Protein AF-A0A367J2W9-F1 (afdb_monomer)

Structure (mmCIF, N/CA/C/O backbone):
data_AF-A0A367J2W9-F1
#
_entry.id   AF-A0A367J2W9-F1
#
loop_
_atom_site.group_PDB
_atom_site.id
_atom_site.type_symbol
_atom_site.label_atom_id
_atom_site.label_alt_id
_atom_site.label_comp_id
_atom_site.label_asym_id
_atom_site.label_entity_id
_atom_site.label_seq_id
_atom_site.pdbx_PDB_ins_code
_atom_site.Cartn_x
_atom_site.Cartn_y
_atom_site.Cartn_z
_atom_site.occupancy
_atom_site.B_iso_or_equiv
_atom_site.auth_seq_id
_atom_site.auth_comp_id
_atom_site.auth_asym_id
_atom_site.auth_atom_id
_atom_site.pdbx_PDB_model_num
ATOM 1 N N . MET A 1 1 ? 51.015 64.717 -89.460 1.00 35.62 1 MET A N 1
ATOM 2 C CA . MET A 1 1 ? 51.918 65.326 -90.458 1.00 35.62 1 MET A CA 1
ATOM 3 C C . MET A 1 1 ? 52.719 64.199 -91.104 1.00 35.62 1 MET A C 1
ATOM 5 O O . MET A 1 1 ? 53.439 63.535 -90.383 1.00 35.62 1 MET A O 1
ATOM 9 N N . TRP A 1 2 ? 52.497 63.973 -92.408 1.00 33.44 2 TRP A N 1
ATOM 10 C CA . TRP A 1 2 ? 53.173 63.032 -93.334 1.00 33.44 2 TRP A CA 1
ATOM 11 C C . TRP A 1 2 ? 53.092 61.513 -93.070 1.00 33.44 2 TRP A C 1
ATOM 13 O O . TRP A 1 2 ? 53.392 61.047 -91.986 1.00 33.44 2 TRP A O 1
ATOM 23 N N . LYS A 1 3 ? 52.497 60.717 -93.988 1.00 35.94 3 LYS A N 1
ATOM 24 C CA . LYS A 1 3 ? 53.029 60.229 -95.299 1.00 35.94 3 LYS A CA 1
ATOM 25 C C . LYS A 1 3 ? 54.263 59.337 -95.060 1.00 35.94 3 LYS A C 1
ATOM 27 O O . LYS A 1 3 ? 55.130 59.728 -94.308 1.00 35.94 3 LYS A O 1
ATOM 32 N N . ARG A 1 4 ? 54.491 58.193 -95.696 1.00 38.47 4 ARG A N 1
ATOM 33 C CA . ARG A 1 4 ? 54.031 57.580 -96.950 1.00 38.47 4 ARG A CA 1
ATOM 34 C C . ARG A 1 4 ? 54.764 56.222 -97.023 1.00 38.47 4 ARG A C 1
ATOM 36 O O . ARG A 1 4 ? 55.841 56.119 -96.455 1.00 38.47 4 ARG A O 1
ATOM 43 N N . LEU A 1 5 ? 54.205 55.274 -97.781 1.00 42.97 5 LEU A N 1
ATOM 44 C CA . LEU A 1 5 ? 54.886 54.385 -98.750 1.00 42.97 5 LEU A CA 1
ATOM 45 C C . LEU A 1 5 ? 56.290 53.878 -98.346 1.00 42.97 5 LEU A C 1
ATOM 47 O O . LEU A 1 5 ? 57.248 54.634 -98.318 1.00 42.97 5 LEU A O 1
ATOM 51 N N . GLY A 1 6 ? 56.492 52.586 -98.103 1.00 37.22 6 GLY A N 1
ATOM 52 C CA . GLY A 1 6 ? 56.355 51.580 -99.153 1.00 37.22 6 GLY A CA 1
ATOM 53 C C . GLY A 1 6 ? 57.450 51.768 -100.208 1.00 37.22 6 GLY A C 1
ATOM 54 O O . GLY A 1 6 ? 57.250 52.525 -101.154 1.00 37.22 6 GLY A O 1
ATOM 55 N N . GLN A 1 7 ? 58.577 51.067 -100.064 1.00 47.06 7 GLN A N 1
ATOM 56 C CA . GLN A 1 7 ? 59.496 50.804 -101.169 1.00 47.06 7 GLN A CA 1
ATOM 57 C C . GLN A 1 7 ? 59.987 49.359 -101.129 1.00 47.06 7 GLN A C 1
ATOM 59 O O . GLN A 1 7 ? 60.328 48.802 -100.089 1.00 47.06 7 GLN A O 1
ATOM 64 N N . LEU A 1 8 ? 59.907 48.787 -102.323 1.00 34.31 8 LEU A N 1
ATOM 65 C CA . LEU A 1 8 ? 60.181 47.428 -102.747 1.00 34.31 8 LEU A CA 1
ATOM 66 C C . LEU A 1 8 ? 61.661 47.230 -103.079 1.00 34.31 8 LEU A C 1
ATOM 68 O O . LEU A 1 8 ? 62.311 48.149 -103.570 1.00 34.31 8 LEU A O 1
ATOM 72 N N . GLY A 1 9 ? 62.081 45.965 -103.005 1.00 33.16 9 GLY A N 1
ATOM 73 C CA . GLY A 1 9 ? 63.154 45.412 -103.834 1.00 33.16 9 GLY A CA 1
ATOM 74 C C . GLY A 1 9 ? 64.551 45.507 -103.209 1.00 33.16 9 GLY A C 1
ATOM 75 O O . GLY A 1 9 ? 64.827 46.406 -102.435 1.00 33.16 9 GLY A O 1
ATOM 76 N N . VAL A 1 10 ? 65.505 44.618 -103.473 1.00 36.00 10 VAL A N 1
ATOM 77 C CA . VAL A 1 10 ? 65.707 43.666 -104.576 1.00 36.00 10 VAL A CA 1
ATOM 78 C C . VAL A 1 10 ? 66.798 42.660 -104.134 1.00 36.00 10 VAL A C 1
ATOM 80 O O . VAL A 1 10 ? 67.559 42.945 -103.216 1.00 36.00 10 VAL A O 1
ATOM 83 N N . SER A 1 11 ? 66.916 41.548 -104.873 1.00 37.09 11 SER A N 1
ATOM 84 C CA . SER A 1 11 ? 68.094 40.664 -105.020 1.00 37.09 11 SER A CA 1
ATOM 85 C C . SER A 1 11 ? 68.367 39.666 -103.895 1.00 37.09 11 SER A C 1
ATOM 87 O O . SER A 1 11 ? 68.807 40.025 -102.814 1.00 37.09 11 SER A O 1
ATOM 89 N N . VAL A 1 12 ? 68.035 38.378 -104.044 1.00 40.66 12 VAL A N 1
ATOM 90 C CA . VAL A 1 12 ? 68.621 37.363 -104.960 1.00 40.66 12 VAL A CA 1
ATOM 91 C C . VAL A 1 12 ? 70.117 37.150 -104.714 1.00 40.66 12 VAL A C 1
ATOM 93 O O . VAL A 1 12 ? 70.937 37.904 -105.216 1.00 40.66 12 VAL A O 1
ATOM 96 N N . ALA A 1 13 ? 70.455 36.069 -104.003 1.00 41.31 13 ALA A N 1
ATOM 97 C CA . ALA A 1 13 ? 71.309 34.983 -104.506 1.00 41.31 13 ALA A CA 1
ATOM 98 C C . ALA A 1 13 ? 71.480 33.893 -103.428 1.00 41.31 13 ALA A C 1
ATOM 100 O O . ALA A 1 13 ? 71.957 34.149 -102.326 1.00 41.31 13 ALA A O 1
ATOM 101 N N . ARG A 1 14 ? 71.089 32.657 -103.766 1.00 42.31 14 ARG A N 1
ATOM 102 C CA . ARG A 1 14 ? 71.550 31.419 -103.108 1.00 42.31 14 ARG A CA 1
ATOM 103 C C . ARG A 1 14 ? 72.878 31.000 -103.759 1.00 42.31 14 ARG A C 1
ATOM 105 O O . ARG A 1 14 ? 73.047 31.252 -104.951 1.00 42.31 14 ARG A O 1
ATOM 112 N N . PRO A 1 15 ? 73.770 30.311 -103.034 1.00 47.97 15 PRO A N 1
ATOM 113 C CA . PRO A 1 15 ? 73.917 28.861 -103.251 1.00 47.97 15 PRO A CA 1
ATOM 114 C C . PRO A 1 15 ? 74.070 28.110 -101.910 1.00 47.97 15 PRO A C 1
ATOM 116 O O . PRO A 1 15 ? 74.710 28.580 -100.982 1.00 47.97 15 PRO A O 1
ATOM 119 N N . ALA A 1 16 ? 73.277 27.075 -101.640 1.00 39.28 16 ALA A N 1
ATOM 120 C CA . ALA A 1 16 ? 73.449 25.672 -102.035 1.00 39.28 16 ALA A CA 1
ATOM 121 C C . ALA A 1 16 ? 74.515 24.891 -101.229 1.00 39.28 16 ALA A C 1
ATOM 123 O O . ALA A 1 16 ? 75.712 25.078 -101.396 1.00 39.28 16 ALA A O 1
ATOM 124 N N . CYS A 1 17 ? 73.989 23.903 -100.487 1.00 33.31 17 CYS A N 1
ATOM 125 C CA . CYS A 1 17 ? 74.541 22.571 -100.203 1.00 33.31 17 CYS A CA 1
ATOM 126 C C . CYS A 1 17 ? 75.088 22.304 -98.786 1.00 33.31 17 CYS A C 1
ATOM 128 O O . CYS A 1 17 ? 76.262 22.521 -98.514 1.00 33.31 17 CYS A O 1
ATOM 130 N N . ARG A 1 18 ? 74.267 21.659 -97.936 1.00 40.38 18 ARG A N 1
ATOM 131 C CA . ARG A 1 18 ? 74.666 20.400 -97.274 1.00 40.38 18 ARG A CA 1
ATOM 132 C C . ARG A 1 18 ? 73.463 19.603 -96.745 1.00 40.38 18 ARG A C 1
ATOM 134 O O . ARG A 1 18 ? 72.782 20.021 -95.822 1.00 40.38 18 ARG A O 1
ATOM 141 N N . GLN A 1 19 ? 73.241 18.452 -97.376 1.00 43.91 19 GLN A N 1
ATOM 142 C CA . GLN A 1 19 ? 72.739 17.186 -96.819 1.00 43.91 19 GLN A CA 1
ATOM 143 C C . GLN A 1 19 ? 71.579 17.195 -95.800 1.00 43.91 19 GLN A C 1
ATOM 145 O O . GLN A 1 19 ? 71.758 17.273 -94.592 1.00 43.91 19 GLN A O 1
ATOM 150 N N . GLN A 1 20 ? 70.382 16.944 -96.328 1.00 45.75 20 GLN A N 1
ATOM 151 C CA . GLN A 1 20 ? 69.555 15.759 -96.049 1.00 45.75 20 GLN A CA 1
ATOM 152 C C . GLN A 1 20 ? 69.807 14.975 -94.739 1.00 45.75 20 GLN A C 1
ATOM 154 O O . GLN A 1 20 ? 70.696 14.132 -94.660 1.00 45.75 20 GLN A O 1
ATOM 159 N N . LYS A 1 21 ? 68.911 15.191 -93.769 1.00 43.47 21 LYS A N 1
ATOM 160 C CA . LYS A 1 21 ? 68.309 14.234 -92.809 1.00 43.47 21 LYS A CA 1
ATOM 161 C C . LYS A 1 21 ? 67.260 15.066 -92.058 1.00 43.47 21 LYS A C 1
ATOM 163 O O . LYS A 1 21 ? 67.609 15.969 -91.316 1.00 43.47 21 LYS A O 1
ATOM 168 N N . THR A 1 22 ? 65.956 14.925 -92.256 1.00 42.25 22 THR A N 1
ATOM 169 C CA . THR A 1 22 ? 65.165 13.815 -91.719 1.00 42.25 22 THR A CA 1
ATOM 170 C C . THR A 1 22 ? 63.726 14.017 -92.212 1.00 42.25 22 THR A C 1
ATOM 172 O O . THR A 1 22 ? 63.068 14.979 -91.821 1.00 42.25 22 THR A O 1
ATOM 175 N N . MET A 1 23 ? 63.228 13.126 -93.071 1.00 46.47 23 MET A N 1
ATOM 176 C CA . MET A 1 23 ? 61.788 12.920 -93.240 1.00 46.47 23 MET A CA 1
ATOM 177 C C . MET A 1 23 ? 61.276 12.231 -91.973 1.00 46.47 23 MET A C 1
ATOM 179 O O . MET A 1 23 ? 61.504 11.039 -91.822 1.00 46.47 23 MET A O 1
ATOM 183 N N . ALA A 1 24 ? 60.664 12.982 -91.055 1.00 47.12 24 ALA A N 1
ATOM 184 C CA . ALA A 1 24 ? 59.735 12.484 -90.028 1.00 47.12 24 ALA A CA 1
ATOM 185 C C . ALA A 1 24 ? 59.293 13.645 -89.119 1.00 47.12 24 ALA A C 1
ATOM 187 O O . ALA A 1 24 ? 59.683 13.737 -87.958 1.00 47.12 24 ALA A O 1
ATOM 188 N N . ARG A 1 25 ? 58.496 14.578 -89.643 1.00 45.81 25 ARG A N 1
ATOM 189 C CA . ARG A 1 25 ? 57.732 15.507 -88.791 1.00 45.81 25 ARG A CA 1
ATOM 190 C C . ARG A 1 25 ? 56.436 15.911 -89.476 1.00 45.81 25 ARG A C 1
ATOM 192 O O . ARG A 1 25 ? 56.142 17.081 -89.664 1.00 45.81 25 ARG A O 1
ATOM 199 N N . PHE A 1 26 ? 55.683 14.908 -89.900 1.00 46.72 26 PHE A N 1
ATOM 200 C CA . PHE A 1 26 ? 54.295 15.085 -90.289 1.00 46.72 26 PHE A CA 1
ATOM 201 C C . PHE A 1 26 ? 53.576 13.788 -89.965 1.00 46.72 26 PHE A C 1
ATOM 203 O O . PHE A 1 26 ? 53.586 12.864 -90.764 1.00 46.72 26 PHE A O 1
ATOM 210 N N . MET A 1 27 ? 53.127 13.692 -88.717 1.00 49.44 27 MET A N 1
ATOM 211 C CA . MET A 1 27 ? 52.092 12.808 -88.175 1.00 49.44 27 MET A CA 1
ATOM 212 C C . MET A 1 27 ? 52.319 12.716 -86.668 1.00 49.44 27 MET A C 1
ATOM 214 O O . MET A 1 27 ? 53.450 12.540 -86.215 1.00 49.44 27 MET A O 1
ATOM 218 N N . SER A 1 28 ? 51.220 12.762 -85.920 1.00 44.75 28 SER A N 1
ATOM 219 C CA . SER A 1 28 ? 51.124 12.572 -84.465 1.00 44.75 28 SER A CA 1
ATOM 220 C C . SER A 1 28 ? 51.183 13.847 -83.620 1.00 44.75 28 SER A C 1
ATOM 222 O O . SER A 1 28 ? 52.107 14.044 -82.841 1.00 44.75 28 SER A O 1
ATOM 224 N N . THR A 1 29 ? 50.124 14.653 -83.693 1.00 46.22 29 THR A N 1
ATOM 225 C CA . THR A 1 29 ? 49.524 15.236 -82.477 1.00 46.22 29 THR A CA 1
ATOM 226 C C . THR A 1 29 ? 47.995 15.174 -82.561 1.00 46.22 29 THR A C 1
ATOM 228 O O . THR A 1 29 ? 47.306 16.150 -82.298 1.00 46.22 29 THR A O 1
ATOM 231 N N . GLU A 1 30 ? 47.445 14.014 -82.933 1.00 50.56 30 GLU A N 1
ATOM 232 C CA . GLU A 1 30 ? 46.145 13.587 -82.405 1.00 50.56 30 GLU A CA 1
ATOM 233 C C . GLU A 1 30 ? 46.431 12.802 -81.125 1.00 50.56 30 GLU A C 1
ATOM 235 O O . GLU A 1 30 ? 46.525 11.578 -81.112 1.00 50.56 30 GLU A O 1
ATOM 240 N N . SER A 1 31 ? 46.668 13.527 -80.036 1.00 44.47 31 SER A N 1
ATOM 241 C CA . SER A 1 31 ? 46.733 12.955 -78.695 1.00 44.47 31 SER A CA 1
ATOM 242 C C . SER A 1 31 ? 45.592 13.540 -77.875 1.00 44.47 31 SER A C 1
ATOM 244 O O . SER A 1 31 ? 45.760 14.487 -77.115 1.00 44.47 31 SER A O 1
ATOM 246 N N . THR A 1 32 ? 44.410 12.980 -78.115 1.00 48.66 32 THR A N 1
ATOM 247 C CA . THR A 1 32 ? 43.532 12.446 -77.072 1.00 48.66 32 THR A CA 1
ATOM 248 C C . THR A 1 32 ? 43.489 13.261 -75.775 1.00 48.66 32 THR A C 1
ATOM 250 O O . THR A 1 32 ? 44.130 12.903 -74.787 1.00 48.66 32 THR A O 1
ATOM 253 N N . VAL A 1 33 ? 42.640 14.291 -75.721 1.00 53.56 33 VAL A N 1
ATOM 254 C CA . VAL A 1 33 ? 42.123 14.796 -74.439 1.00 53.56 33 VAL A CA 1
ATOM 255 C C . VAL A 1 33 ? 41.126 13.761 -73.908 1.00 53.56 33 VAL A C 1
ATOM 257 O O . VAL A 1 33 ? 39.914 13.901 -74.017 1.00 53.56 33 VAL A O 1
ATOM 260 N N . LYS A 1 34 ? 41.647 12.655 -73.369 1.00 49.72 34 LYS A N 1
ATOM 261 C CA . LYS A 1 34 ? 40.935 11.881 -72.352 1.00 49.72 34 LYS A CA 1
ATOM 262 C C . LYS A 1 34 ? 41.334 12.503 -71.030 1.00 49.72 34 LYS A C 1
ATOM 264 O O . LYS A 1 34 ? 42.322 12.106 -70.417 1.00 49.72 34 LYS A O 1
ATOM 269 N N . GLU A 1 35 ? 40.583 13.516 -70.625 1.00 56.66 35 GLU A N 1
ATOM 270 C CA . GLU A 1 35 ? 40.626 14.026 -69.264 1.00 56.66 35 GLU A CA 1
ATOM 271 C C . GLU A 1 35 ? 40.063 12.922 -68.356 1.00 56.66 35 GLU A C 1
ATOM 273 O O . GLU A 1 35 ? 38.866 12.811 -68.102 1.00 56.66 35 GLU A O 1
ATOM 278 N N . ILE A 1 36 ? 40.935 11.990 -67.967 1.00 58.66 36 ILE A N 1
ATOM 279 C CA . ILE A 1 36 ? 40.610 10.941 -67.009 1.00 58.66 36 ILE A CA 1
ATOM 280 C C . ILE A 1 36 ? 40.434 11.656 -65.670 1.00 58.66 36 ILE A C 1
ATOM 282 O O . ILE A 1 36 ? 41.418 11.978 -65.001 1.00 58.66 36 ILE A O 1
ATOM 286 N N . TYR A 1 37 ? 39.181 11.921 -65.287 1.00 60.94 37 TYR A N 1
ATOM 287 C CA . TYR A 1 37 ? 38.831 12.318 -63.927 1.00 60.94 37 TYR A CA 1
ATOM 288 C C . TYR A 1 37 ? 39.330 11.226 -62.982 1.00 60.94 37 TYR A C 1
ATOM 290 O O . TYR A 1 37 ? 38.719 10.168 -62.827 1.00 60.94 37 TYR A O 1
ATOM 298 N N . THR A 1 38 ? 40.496 11.455 -62.388 1.00 55.53 38 THR A N 1
ATOM 299 C CA . THR A 1 38 ? 41.031 10.594 -61.344 1.00 55.53 38 THR A CA 1
ATOM 300 C C . THR A 1 38 ? 40.388 11.047 -60.036 1.00 55.53 38 THR A C 1
ATOM 302 O O . THR A 1 38 ? 40.658 12.158 -59.569 1.00 55.53 38 THR A O 1
ATOM 305 N N . PRO A 1 39 ? 39.495 10.248 -59.423 1.00 58.88 39 PRO A N 1
ATOM 306 C CA . PRO A 1 39 ? 38.891 10.644 -58.165 1.00 58.88 39 PRO A CA 1
ATOM 307 C C . PRO A 1 39 ? 39.998 10.737 -57.113 1.00 58.88 39 PRO A C 1
ATOM 309 O O . PRO A 1 39 ? 40.660 9.750 -56.780 1.00 58.88 39 PRO A O 1
ATOM 312 N N . LYS A 1 40 ? 40.214 11.944 -56.586 1.00 55.16 40 LYS A N 1
ATOM 313 C CA . LYS A 1 40 ? 41.148 12.201 -55.489 1.00 55.16 40 LYS A CA 1
ATOM 314 C C . LYS A 1 40 ? 40.720 11.344 -54.297 1.00 55.16 40 LYS A C 1
ATOM 316 O O . LYS A 1 40 ? 39.740 11.667 -53.628 1.00 55.16 40 LYS A O 1
ATOM 321 N N . LYS A 1 41 ? 41.439 10.244 -54.031 1.00 60.66 41 LYS A N 1
ATOM 322 C CA . LYS A 1 41 ? 41.221 9.384 -52.855 1.00 60.66 41 LYS A CA 1
ATOM 323 C C . LYS A 1 41 ? 41.393 10.229 -51.592 1.00 60.66 41 LYS A C 1
ATOM 325 O O . LYS A 1 41 ? 42.510 10.444 -51.119 1.00 60.66 41 LYS A O 1
ATOM 330 N N . ARG A 1 42 ? 40.285 10.739 -51.050 1.00 64.62 42 ARG A N 1
ATOM 331 C CA . ARG A 1 42 ? 40.264 11.390 -49.739 1.00 64.62 42 ARG A CA 1
ATOM 332 C C . ARG A 1 42 ? 40.587 10.308 -48.717 1.00 64.62 42 ARG A C 1
ATOM 334 O O . ARG A 1 42 ? 39.810 9.375 -48.539 1.00 64.62 42 ARG A O 1
ATOM 341 N 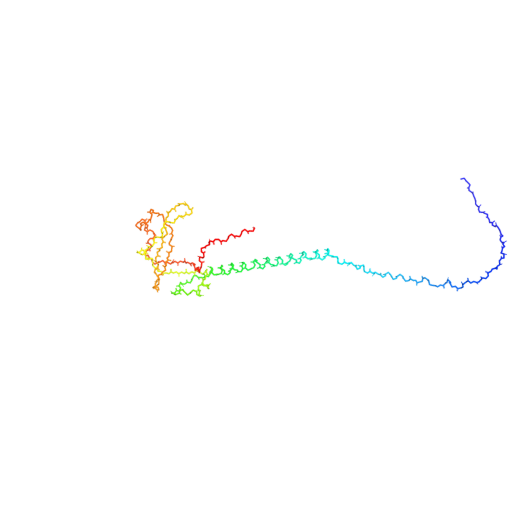N . LYS A 1 43 ? 41.754 10.404 -48.079 1.00 63.81 43 LYS A N 1
ATOM 342 C CA . LYS A 1 43 ? 42.068 9.574 -46.917 1.00 63.81 43 LYS A CA 1
ATOM 343 C C . LYS A 1 43 ? 41.048 9.953 -45.843 1.00 63.81 43 LYS A C 1
ATOM 345 O O . LYS A 1 43 ? 41.063 11.091 -45.380 1.00 63.81 43 LYS A O 1
ATOM 350 N N . PHE A 1 44 ? 40.123 9.047 -45.527 1.00 61.72 44 PHE A N 1
ATOM 351 C CA . PHE A 1 44 ? 39.248 9.181 -44.364 1.00 61.72 44 PHE A CA 1
ATOM 352 C C . PHE A 1 44 ? 40.166 9.301 -43.144 1.00 61.72 44 PHE A C 1
ATOM 354 O O . PHE A 1 44 ? 40.806 8.335 -42.740 1.00 61.72 44 PHE A O 1
ATOM 361 N N . GLY A 1 45 ? 40.345 10.525 -42.652 1.00 71.38 45 GLY A N 1
ATOM 362 C CA . GLY A 1 45 ? 41.204 10.795 -41.508 1.00 71.38 45 GLY A CA 1
ATOM 363 C C . GLY A 1 45 ? 40.501 10.413 -40.211 1.00 71.38 45 GLY A C 1
ATOM 364 O O . GLY A 1 45 ? 39.271 10.361 -40.157 1.00 71.38 45 GLY A O 1
ATOM 365 N N . PHE A 1 46 ? 41.278 10.233 -39.142 1.00 75.88 46 PHE A N 1
ATOM 366 C CA . PHE A 1 46 ? 40.761 10.026 -37.784 1.00 75.88 46 PHE A CA 1
ATOM 367 C C . PHE A 1 46 ? 39.695 11.066 -37.385 1.00 75.88 46 PHE A C 1
ATOM 369 O O . PHE A 1 46 ? 38.740 10.728 -36.695 1.00 75.88 46 PHE A O 1
ATOM 376 N N . GLY A 1 47 ? 39.792 12.305 -37.888 1.00 81.31 47 GLY A N 1
ATOM 377 C CA . GLY A 1 47 ? 38.789 13.350 -37.655 1.00 81.31 47 GLY A CA 1
ATOM 378 C C . GLY A 1 47 ? 37.410 13.051 -38.254 1.00 81.31 47 GLY A C 1
ATOM 379 O O . GLY A 1 47 ? 36.400 13.348 -37.624 1.00 81.31 47 GLY A O 1
ATOM 380 N N . THR A 1 48 ? 37.334 12.417 -39.429 1.00 83.31 48 THR A N 1
ATOM 381 C CA . THR A 1 48 ? 36.046 12.009 -40.017 1.00 83.31 48 THR A CA 1
ATOM 382 C C . THR A 1 48 ? 35.450 10.829 -39.254 1.00 83.31 48 THR A C 1
ATOM 384 O O . THR A 1 48 ? 34.246 10.804 -39.026 1.00 83.31 48 THR A O 1
ATOM 387 N N . ALA A 1 49 ? 36.287 9.893 -38.791 1.00 83.06 49 ALA A N 1
ATOM 388 C CA . ALA A 1 49 ? 35.839 8.806 -37.925 1.00 83.06 49 ALA A CA 1
ATOM 389 C C . ALA A 1 49 ? 35.272 9.342 -36.597 1.00 83.06 49 ALA A C 1
ATOM 391 O O . ALA A 1 49 ? 34.169 8.961 -36.219 1.00 83.06 49 ALA A O 1
ATOM 392 N N . LEU A 1 50 ? 35.954 10.291 -35.944 1.00 86.12 50 LEU A N 1
ATOM 393 C CA . LEU A 1 50 ? 35.475 10.928 -34.712 1.00 86.12 50 LEU A CA 1
ATOM 394 C C . LEU A 1 50 ? 34.145 11.665 -34.929 1.00 86.12 50 LEU A C 1
ATOM 396 O O . LEU A 1 50 ? 33.201 11.467 -34.166 1.00 86.12 50 LEU A O 1
ATOM 400 N N . LEU A 1 51 ? 34.036 12.448 -36.007 1.00 89.00 51 LEU A N 1
ATOM 401 C CA . LEU A 1 51 ? 32.800 13.157 -36.349 1.00 89.00 51 LEU A CA 1
ATOM 402 C C . LEU A 1 51 ? 31.630 12.185 -36.566 1.00 89.00 51 LEU A C 1
ATOM 404 O O . LEU A 1 51 ? 30.508 12.464 -36.154 1.00 89.00 51 LEU A O 1
ATOM 408 N N . CYS A 1 52 ? 31.901 11.025 -37.169 1.00 87.69 52 CYS A N 1
ATOM 409 C CA . CYS A 1 52 ? 30.909 9.974 -37.337 1.00 87.69 52 CYS A CA 1
ATOM 410 C C . CYS A 1 52 ? 30.593 9.241 -36.029 1.00 87.69 52 CYS A C 1
ATOM 412 O O . CYS A 1 52 ? 29.462 8.825 -35.873 1.00 87.69 52 CYS A O 1
ATOM 414 N N . THR A 1 53 ? 31.504 9.098 -35.063 1.00 89.12 53 THR A N 1
ATOM 415 C CA . THR A 1 53 ? 31.196 8.377 -33.806 1.00 89.12 53 THR A CA 1
ATOM 416 C C . THR A 1 53 ? 30.198 9.097 -32.898 1.00 89.12 53 THR A C 1
ATOM 418 O O . THR A 1 53 ? 29.401 8.438 -32.231 1.00 89.12 53 THR A O 1
ATOM 421 N N . ILE A 1 54 ? 30.187 10.433 -32.904 1.00 91.50 54 ILE A N 1
ATOM 422 C CA . ILE A 1 54 ? 29.305 11.251 -32.057 1.00 91.50 54 ILE A CA 1
ATOM 423 C C . ILE A 1 54 ? 27.817 10.906 -32.263 1.00 91.50 54 ILE A C 1
ATOM 425 O O . ILE A 1 54 ? 27.173 10.519 -31.287 1.00 91.50 54 ILE A O 1
ATOM 429 N N . PRO A 1 55 ? 27.248 10.957 -33.487 1.00 90.94 55 PRO A N 1
ATOM 430 C CA . PRO A 1 55 ? 25.836 10.634 -33.688 1.00 90.94 55 PRO A CA 1
ATOM 431 C C . PRO A 1 55 ? 25.497 9.180 -33.336 1.00 90.94 55 PRO A C 1
ATOM 433 O O . PRO A 1 55 ? 24.396 8.925 -32.855 1.00 90.94 55 PRO A O 1
ATOM 436 N N . PHE A 1 56 ? 26.428 8.233 -33.501 1.00 90.81 56 PHE A N 1
ATOM 437 C CA . PHE A 1 56 ? 26.199 6.832 -33.125 1.00 90.81 56 PHE A CA 1
ATOM 438 C C . PHE A 1 56 ? 26.103 6.662 -31.606 1.00 90.81 56 PHE A C 1
ATOM 440 O O . PHE A 1 56 ? 25.190 5.992 -31.120 1.00 90.81 56 PHE A O 1
ATOM 447 N N . VAL A 1 57 ? 26.997 7.299 -30.844 1.00 93.31 57 VAL A N 1
ATOM 448 C CA . VAL A 1 57 ? 26.964 7.254 -29.374 1.00 93.31 57 VAL A CA 1
ATOM 449 C C . VAL A 1 57 ? 25.731 7.983 -28.839 1.00 93.31 57 VAL A C 1
ATOM 451 O O . VAL A 1 57 ? 25.036 7.447 -27.977 1.00 93.31 57 VAL A O 1
ATOM 454 N N . THR A 1 58 ? 25.399 9.160 -29.379 1.00 91.56 58 THR A N 1
ATOM 455 C CA . THR A 1 58 ? 24.186 9.899 -28.994 1.00 91.56 58 THR A CA 1
ATOM 456 C C . THR A 1 58 ? 22.917 9.109 -29.305 1.00 91.56 58 THR A C 1
ATOM 458 O O . THR A 1 58 ? 22.007 9.085 -28.480 1.00 91.56 58 THR A O 1
ATOM 461 N N . PHE A 1 59 ? 22.848 8.413 -30.443 1.00 93.12 59 PHE A N 1
ATOM 462 C CA . PHE A 1 59 ? 21.705 7.564 -30.780 1.00 93.12 59 PHE A CA 1
ATOM 463 C C . PHE A 1 59 ? 21.598 6.342 -29.856 1.00 93.12 59 PHE A C 1
ATOM 465 O O . PHE A 1 59 ? 20.502 6.004 -29.402 1.00 93.12 59 PHE A O 1
ATOM 472 N N . GLY A 1 60 ? 22.728 5.713 -29.517 1.00 93.62 60 GLY A N 1
ATOM 473 C CA . GLY A 1 60 ? 22.776 4.616 -28.548 1.00 93.62 60 GLY A CA 1
ATOM 474 C C . GLY A 1 60 ? 22.313 5.052 -27.156 1.00 93.62 60 GLY A C 1
ATOM 475 O O . GLY A 1 60 ? 21.437 4.420 -26.564 1.00 93.62 60 GLY A O 1
ATOM 476 N N . LEU A 1 61 ? 22.826 6.183 -26.665 1.00 92.94 61 LEU A N 1
ATOM 477 C CA . LEU A 1 61 ? 22.418 6.766 -25.385 1.00 92.94 61 LEU A CA 1
ATOM 478 C C . LEU A 1 61 ? 20.955 7.222 -25.402 1.00 92.94 61 LEU A C 1
ATOM 480 O O . LEU A 1 61 ? 20.233 6.969 -24.443 1.00 92.94 61 LEU A O 1
ATOM 484 N N . GLY A 1 62 ? 20.485 7.834 -26.490 1.00 92.69 62 GLY A N 1
ATOM 485 C CA . GLY A 1 62 ? 19.081 8.216 -26.658 1.00 92.69 62 GLY A CA 1
ATOM 486 C C . GLY A 1 62 ? 18.150 7.003 -26.628 1.00 92.69 62 GLY A C 1
ATOM 487 O O . GLY A 1 62 ? 17.149 7.004 -25.911 1.00 92.69 62 GLY A O 1
ATOM 488 N N . THR A 1 63 ? 18.520 5.925 -27.322 1.00 92.06 63 THR A N 1
ATOM 489 C CA . THR A 1 63 ? 17.773 4.658 -27.304 1.00 92.06 63 THR A CA 1
ATOM 490 C C . THR A 1 63 ? 17.743 4.055 -25.900 1.00 92.06 63 THR A C 1
ATOM 492 O O . THR A 1 63 ? 16.680 3.640 -25.431 1.00 92.06 63 THR A O 1
ATOM 495 N N . TRP A 1 64 ? 18.873 4.076 -25.189 1.00 92.12 64 TRP A N 1
ATOM 496 C CA . TRP A 1 64 ? 18.949 3.632 -23.799 1.00 92.12 64 TRP A CA 1
ATOM 497 C C . TRP A 1 64 ? 18.056 4.465 -22.879 1.00 92.12 64 TRP A C 1
ATOM 499 O O . TRP A 1 64 ? 17.331 3.894 -22.070 1.00 92.12 64 TRP A O 1
ATOM 509 N N . GLN A 1 65 ? 18.046 5.795 -23.011 1.00 89.94 65 GLN A N 1
ATOM 510 C CA . GLN A 1 65 ? 17.165 6.672 -22.232 1.00 89.94 65 GLN A CA 1
ATOM 511 C C . GLN A 1 65 ? 15.688 6.345 -22.482 1.00 89.94 65 GLN A C 1
ATOM 513 O O . GLN A 1 65 ? 14.912 6.236 -21.533 1.00 89.94 65 GLN A O 1
ATOM 518 N N . VAL A 1 66 ? 15.298 6.097 -23.736 1.00 88.25 66 VAL A N 1
ATOM 519 C CA . VAL A 1 66 ? 13.923 5.693 -24.075 1.00 88.25 66 VAL A CA 1
ATOM 520 C C . VAL A 1 66 ? 13.592 4.320 -23.493 1.00 88.25 66 VAL A C 1
ATOM 522 O O . VAL A 1 66 ? 12.517 4.145 -22.919 1.00 88.25 66 VAL A O 1
ATOM 525 N N . GLN A 1 67 ? 14.500 3.348 -23.571 1.00 85.75 67 GLN A N 1
ATOM 526 C CA . GLN A 1 67 ? 14.307 2.038 -22.946 1.00 85.75 67 GLN A CA 1
ATOM 527 C C . GLN A 1 67 ? 14.219 2.157 -21.418 1.00 85.75 67 GLN A C 1
ATOM 529 O O . GLN A 1 67 ? 13.349 1.541 -20.795 1.00 85.75 67 GLN A O 1
ATOM 534 N N . ARG A 1 68 ? 15.058 3.014 -20.820 1.00 87.56 68 ARG A N 1
ATOM 535 C CA . ARG A 1 68 ? 15.064 3.345 -19.392 1.00 87.56 68 ARG A CA 1
ATOM 536 C C . ARG A 1 68 ? 13.771 4.062 -18.971 1.00 87.56 68 ARG A C 1
ATOM 538 O O . ARG A 1 68 ? 13.312 3.911 -17.846 1.00 87.56 68 ARG A O 1
ATOM 545 N N . LEU A 1 69 ? 13.145 4.830 -19.848 1.00 86.56 69 LEU A N 1
ATOM 546 C CA . LEU A 1 69 ? 11.834 5.403 -19.566 1.00 86.56 69 LEU A CA 1
ATOM 547 C C . LEU A 1 69 ? 10.739 4.337 -19.687 1.00 86.56 69 LEU A C 1
ATOM 549 O O . LEU A 1 69 ? 9.883 4.233 -18.811 1.00 86.56 69 LEU A O 1
ATOM 553 N N . ARG A 1 70 ? 10.791 3.503 -20.732 1.00 83.75 70 ARG A N 1
ATOM 554 C CA . ARG A 1 70 ? 9.777 2.473 -20.996 1.00 83.75 70 ARG A CA 1
ATOM 555 C C . ARG A 1 70 ? 9.628 1.475 -19.853 1.00 83.75 70 ARG A C 1
ATOM 557 O O . ARG A 1 70 ? 8.491 1.170 -19.514 1.00 83.75 70 ARG A O 1
ATOM 564 N N . TRP A 1 71 ? 10.712 1.002 -19.225 1.00 77.50 71 TRP A N 1
ATOM 565 C CA . TRP A 1 71 ? 10.556 0.096 -18.071 1.00 77.50 71 TRP A CA 1
ATOM 566 C C . TRP A 1 71 ? 9.888 0.796 -16.885 1.00 77.50 71 TRP A C 1
ATOM 568 O O . TRP A 1 71 ? 8.997 0.208 -16.281 1.00 77.50 71 TRP A O 1
ATOM 578 N N . LYS A 1 72 ? 10.253 2.055 -16.587 1.00 79.25 72 LYS A N 1
ATOM 579 C CA . LYS A 1 72 ? 9.629 2.820 -15.493 1.00 79.25 72 LYS A CA 1
ATOM 580 C C . LYS A 1 72 ? 8.143 3.018 -15.746 1.00 79.25 72 LYS A C 1
ATOM 582 O O . LYS A 1 72 ? 7.330 2.764 -14.867 1.00 79.25 72 LYS A O 1
ATOM 587 N N . VAL A 1 73 ? 7.793 3.440 -16.959 1.00 85.88 73 VAL A N 1
ATOM 588 C CA . VAL A 1 73 ? 6.400 3.677 -17.344 1.00 85.88 73 VAL A CA 1
ATOM 589 C C . VAL A 1 73 ? 5.605 2.375 -17.327 1.00 85.88 73 VAL A C 1
ATOM 591 O O . VAL A 1 73 ? 4.489 2.362 -16.826 1.00 85.88 73 VAL A O 1
ATOM 594 N N . ASN A 1 74 ? 6.168 1.269 -17.820 1.00 84.06 74 ASN A N 1
ATOM 595 C CA . ASN A 1 74 ? 5.485 -0.025 -17.795 1.00 84.06 74 ASN A CA 1
ATOM 596 C C . ASN A 1 74 ? 5.245 -0.523 -16.361 1.00 84.06 74 ASN A C 1
ATOM 598 O O . ASN A 1 74 ? 4.182 -1.058 -16.051 1.00 84.06 74 ASN A O 1
ATOM 602 N N . TYR A 1 75 ? 6.211 -0.294 -15.471 1.00 80.00 75 TYR A N 1
ATOM 603 C CA . TYR A 1 75 ? 6.068 -0.619 -14.058 1.00 80.00 75 TYR A CA 1
ATOM 604 C C . TYR A 1 75 ? 4.945 0.193 -13.403 1.00 80.00 75 TYR A C 1
ATOM 606 O O . TYR A 1 75 ? 4.057 -0.384 -12.783 1.00 80.00 75 TYR A O 1
ATOM 614 N N . ILE A 1 76 ? 4.924 1.514 -13.616 1.00 80.19 76 ILE A N 1
ATOM 615 C CA . ILE A 1 76 ? 3.859 2.394 -13.108 1.00 80.19 76 ILE A CA 1
ATOM 616 C C . ILE A 1 76 ? 2.495 1.963 -13.648 1.00 80.19 76 ILE A C 1
ATOM 618 O O . ILE A 1 76 ? 1.575 1.784 -12.862 1.00 80.19 76 ILE A O 1
ATOM 622 N N . ARG A 1 77 ? 2.382 1.706 -14.956 1.00 80.81 77 ARG A N 1
ATOM 623 C CA . ARG A 1 77 ? 1.130 1.238 -15.571 1.00 80.81 77 ARG A CA 1
ATOM 624 C C . ARG A 1 77 ? 0.634 -0.065 -14.955 1.00 80.81 77 ARG A C 1
ATOM 626 O O . ARG A 1 77 ? -0.542 -0.186 -14.650 1.00 80.81 77 ARG A O 1
ATOM 633 N N . THR A 1 78 ? 1.536 -1.012 -14.701 1.00 80.69 78 THR A N 1
ATOM 634 C CA . THR A 1 78 ? 1.183 -2.279 -14.042 1.00 80.69 78 THR A CA 1
ATOM 635 C C . THR A 1 78 ? 0.627 -2.041 -12.634 1.00 80.69 78 THR A C 1
ATOM 637 O O . THR A 1 78 ? -0.322 -2.708 -12.223 1.00 80.69 78 THR A O 1
ATOM 640 N N . LEU A 1 79 ? 1.198 -1.092 -11.888 1.00 80.12 79 LEU A N 1
ATOM 641 C CA . LEU A 1 79 ? 0.717 -0.723 -10.556 1.00 80.12 79 LEU A CA 1
ATOM 642 C C . LEU A 1 79 ? -0.622 0.017 -10.606 1.00 80.12 79 LEU A C 1
ATOM 644 O O . LEU A 1 79 ? -1.517 -0.296 -9.823 1.00 80.12 79 LEU A O 1
ATOM 648 N N . GLU A 1 80 ? -0.773 0.964 -11.530 1.00 81.69 80 GLU A N 1
ATOM 649 C CA . GLU A 1 80 ? -2.025 1.684 -11.770 1.00 81.69 80 GLU A CA 1
ATOM 650 C C . GLU A 1 80 ? -3.144 0.702 -12.122 1.00 81.69 80 GLU A C 1
ATOM 652 O O . GLU A 1 80 ? -4.186 0.706 -11.468 1.00 81.69 80 GLU A O 1
ATOM 657 N N . ASP A 1 81 ? -2.905 -0.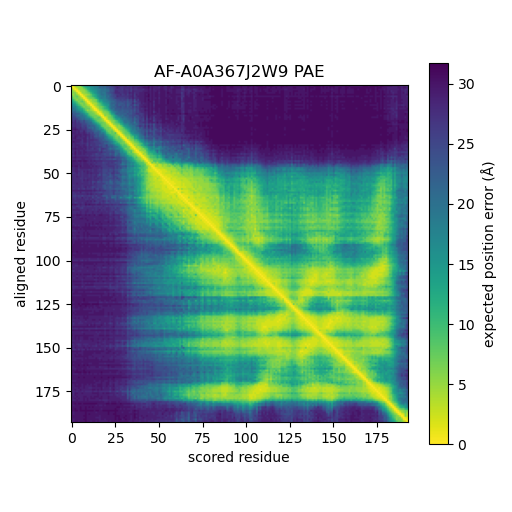224 -13.051 1.00 81.75 81 ASP A N 1
ATOM 658 C CA . ASP A 1 81 ? -3.873 -1.257 -13.425 1.00 81.75 81 ASP A CA 1
ATOM 659 C C . ASP A 1 81 ? -4.303 -2.100 -12.218 1.00 81.75 81 ASP A C 1
ATOM 661 O O . ASP A 1 81 ? -5.484 -2.415 -12.056 1.00 81.75 81 ASP A O 1
ATOM 665 N N . ARG A 1 82 ? -3.371 -2.455 -11.324 1.00 79.75 82 ARG A N 1
ATOM 666 C CA . ARG A 1 82 ? -3.698 -3.182 -10.084 1.00 79.75 82 ARG A CA 1
ATOM 667 C C . ARG A 1 82 ? -4.502 -2.331 -9.101 1.00 79.75 82 ARG A C 1
ATOM 669 O O . ARG A 1 82 ? -5.380 -2.871 -8.424 1.00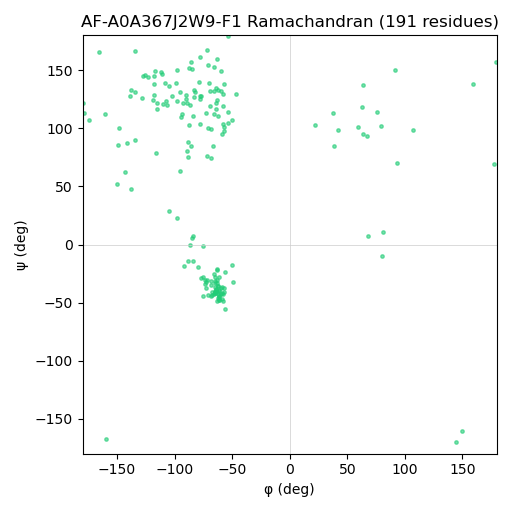 79.75 82 ARG A O 1
ATOM 676 N N . LEU A 1 83 ? -4.242 -1.027 -9.047 1.00 79.50 83 LEU A N 1
ATOM 677 C CA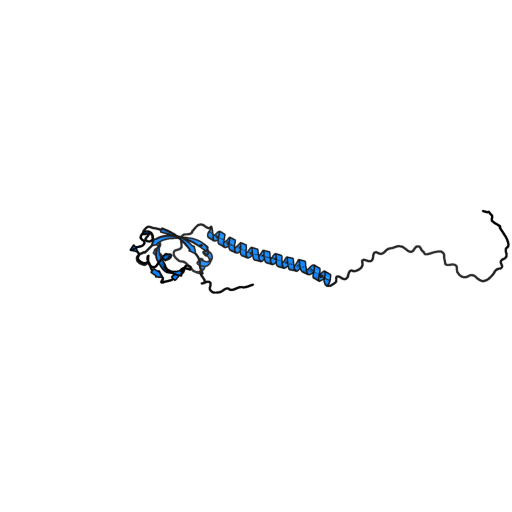 . LEU A 1 83 ? -4.932 -0.080 -8.175 1.00 79.50 83 LEU A CA 1
ATOM 678 C C . LEU A 1 83 ? -6.362 0.224 -8.650 1.00 79.50 83 LEU A C 1
ATOM 680 O O . LEU A 1 83 ? -7.246 0.465 -7.821 1.00 79.50 83 LEU A O 1
ATOM 684 N N . TYR A 1 84 ? -6.602 0.238 -9.963 1.00 79.75 84 TYR A N 1
ATOM 685 C CA . TYR A 1 84 ? -7.923 0.500 -10.546 1.00 79.75 84 TYR A CA 1
ATOM 686 C C . TYR A 1 84 ? -8.821 -0.738 -10.631 1.00 79.75 84 TYR A C 1
ATOM 688 O O . TYR A 1 84 ? -10.029 -0.587 -10.804 1.00 79.75 84 TYR A O 1
ATOM 696 N N . ARG A 1 85 ? -8.276 -1.948 -10.461 1.00 79.12 85 ARG A N 1
ATOM 697 C CA . ARG A 1 85 ? -9.081 -3.177 -10.384 1.00 79.12 85 ARG A CA 1
ATOM 698 C C . ARG A 1 85 ? -10.070 -3.140 -9.222 1.00 79.12 85 ARG A C 1
ATOM 700 O O . ARG A 1 85 ? -9.809 -2.556 -8.167 1.00 79.12 85 ARG A O 1
ATOM 707 N N . GLU A 1 86 ? -11.195 -3.820 -9.429 1.00 77.88 86 GLU A N 1
ATOM 708 C CA . GLU A 1 86 ? -12.249 -3.915 -8.428 1.00 77.88 86 GLU A CA 1
ATOM 709 C C . GLU A 1 86 ? -11.724 -4.511 -7.111 1.00 77.88 86 GLU A C 1
ATOM 711 O O . GLU A 1 86 ? -10.933 -5.470 -7.132 1.00 77.88 86 GLU A O 1
ATOM 716 N N . PRO A 1 87 ? -12.143 -3.949 -5.961 1.00 80.25 87 PRO A N 1
ATOM 717 C CA . PRO A 1 87 ? -11.773 -4.470 -4.658 1.00 80.25 87 PRO A CA 1
ATOM 718 C C . PRO A 1 87 ? -12.213 -5.925 -4.502 1.00 80.25 87 PRO A C 1
ATOM 720 O O . PRO A 1 87 ? -13.379 -6.249 -4.713 1.00 80.25 87 PRO A O 1
ATOM 723 N N . ILE A 1 88 ? -11.299 -6.798 -4.083 1.00 83.12 88 ILE A N 1
ATOM 724 C CA . ILE A 1 88 ? -11.625 -8.203 -3.795 1.00 83.12 88 ILE A CA 1
ATOM 725 C C . ILE A 1 88 ? -11.852 -8.413 -2.293 1.00 83.12 88 ILE A C 1
ATOM 727 O O . ILE A 1 88 ? -11.237 -7.714 -1.480 1.00 83.12 88 ILE A O 1
ATOM 731 N N . PRO A 1 89 ? -12.702 -9.372 -1.890 1.00 82.62 89 PRO A N 1
ATOM 732 C CA . PRO A 1 89 ? -12.800 -9.746 -0.488 1.00 82.62 89 PRO A CA 1
ATOM 733 C C . PRO A 1 89 ? -11.465 -10.339 -0.021 1.00 82.62 89 PRO A C 1
ATOM 735 O O . PRO A 1 89 ? -10.868 -11.168 -0.711 1.00 82.62 89 PRO A O 1
ATOM 738 N N . LEU A 1 90 ? -10.989 -9.926 1.157 1.00 77.06 90 LEU A N 1
ATOM 739 C CA . LEU A 1 90 ? -9.739 -10.455 1.708 1.00 77.06 90 LEU A CA 1
ATOM 740 C C . LEU A 1 90 ? -9.874 -11.969 1.993 1.00 77.06 90 LEU A C 1
ATOM 742 O O . LEU A 1 90 ? -10.736 -12.350 2.797 1.00 77.06 90 LEU A O 1
ATOM 746 N N . PRO A 1 91 ? -9.028 -12.841 1.407 1.00 73.12 91 PRO A N 1
ATOM 747 C CA . PRO A 1 91 ? -9.118 -14.285 1.607 1.00 73.12 91 PRO A CA 1
ATOM 748 C C . PRO A 1 91 ? -8.886 -14.695 3.071 1.00 73.12 91 PRO A C 1
ATOM 750 O O . PRO A 1 91 ? -8.339 -13.950 3.891 1.00 73.12 91 PRO A O 1
ATOM 753 N N . LYS A 1 92 ? -9.341 -15.901 3.442 1.00 68.12 92 LYS A N 1
ATOM 754 C CA . LYS A 1 92 ? -9.210 -16.422 4.818 1.00 68.12 92 LYS A CA 1
ATOM 755 C C . LYS A 1 92 ? -7.752 -16.640 5.226 1.00 68.12 92 LYS A C 1
ATOM 757 O O . LYS A 1 92 ? -7.400 -16.326 6.358 1.00 68.12 92 LYS A O 1
ATOM 762 N N . ARG A 1 93 ? -6.919 -17.139 4.310 1.00 66.06 93 ARG A N 1
ATOM 763 C CA . ARG A 1 93 ? -5.486 -17.371 4.520 1.00 66.06 93 ARG A CA 1
ATOM 764 C C . ARG A 1 93 ? -4.691 -16.526 3.536 1.00 66.06 93 ARG A C 1
ATOM 766 O O . ARG A 1 93 ? -4.912 -16.608 2.332 1.00 66.06 93 ARG A O 1
ATOM 773 N N . ILE A 1 94 ? -3.795 -15.712 4.075 1.00 67.62 94 ILE A N 1
ATOM 774 C CA . ILE A 1 94 ? -2.799 -14.980 3.305 1.00 67.62 94 ILE A CA 1
ATOM 775 C C . ILE A 1 94 ? -1.595 -15.915 3.171 1.00 67.62 94 ILE A C 1
ATOM 777 O O . ILE A 1 94 ? -0.866 -16.116 4.138 1.00 67.62 94 ILE A O 1
ATOM 781 N N . ASN A 1 95 ? -1.433 -16.535 2.003 1.00 68.25 95 ASN A N 1
ATOM 782 C CA . ASN A 1 95 ? -0.210 -17.271 1.688 1.00 68.25 95 ASN A CA 1
ATOM 783 C C . ASN A 1 95 ? 0.834 -16.257 1.193 1.00 68.25 95 ASN A C 1
ATOM 785 O O . ASN A 1 95 ? 0.488 -15.454 0.323 1.00 68.25 95 ASN A O 1
ATOM 789 N N . PRO A 1 96 ? 2.074 -16.272 1.713 1.00 66.31 96 PRO A N 1
ATOM 790 C CA . PRO A 1 96 ? 3.110 -15.314 1.322 1.00 66.31 96 PRO A CA 1
ATOM 791 C C . PRO A 1 96 ? 3.417 -15.375 -0.182 1.00 66.31 96 PRO A C 1
ATOM 793 O O . PRO A 1 96 ? 3.533 -14.327 -0.806 1.00 66.31 96 PRO A O 1
ATOM 796 N N . ASP A 1 97 ? 3.397 -16.569 -0.782 1.00 66.00 97 ASP A N 1
ATOM 797 C CA . ASP A 1 97 ? 3.665 -16.768 -2.217 1.00 66.00 97 ASP A CA 1
ATOM 798 C C . ASP A 1 97 ? 2.606 -16.121 -3.124 1.00 66.00 97 ASP A C 1
ATOM 800 O O . ASP A 1 97 ? 2.906 -15.627 -4.204 1.00 66.00 97 ASP A O 1
ATOM 804 N N . MET A 1 98 ? 1.349 -16.081 -2.671 1.00 65.81 98 MET A N 1
ATOM 805 C CA . MET A 1 98 ? 0.262 -15.409 -3.394 1.00 65.81 98 MET A CA 1
ATOM 806 C C . MET A 1 98 ? 0.283 -13.892 -3.170 1.00 65.81 98 MET A C 1
ATOM 808 O O . MET A 1 98 ? -0.333 -13.138 -3.920 1.00 65.81 98 MET A O 1
ATOM 812 N N . LEU A 1 99 ? 0.955 -13.419 -2.119 1.00 70.12 99 LEU A N 1
ATOM 813 C CA . LEU A 1 99 ? 0.877 -12.030 -1.683 1.00 70.12 99 LEU A CA 1
ATOM 814 C C . LEU A 1 99 ? 1.600 -11.076 -2.638 1.00 70.12 99 LEU A C 1
ATOM 816 O O . LEU A 1 99 ? 1.141 -9.949 -2.815 1.00 70.12 99 LEU A O 1
ATOM 820 N N . GLU A 1 100 ? 2.663 -11.546 -3.298 1.00 69.69 100 GLU A N 1
ATOM 821 C CA . GLU A 1 100 ? 3.372 -10.805 -4.353 1.00 69.69 100 GLU A CA 1
ATOM 822 C C . GLU A 1 100 ? 2.468 -10.512 -5.563 1.00 69.69 100 GLU A C 1
ATOM 824 O O . GLU A 1 100 ? 2.521 -9.427 -6.149 1.00 69.69 100 GLU A O 1
ATOM 829 N N . GLU A 1 101 ? 1.566 -11.436 -5.908 1.00 69.69 101 GLU A N 1
ATOM 830 C CA . GLU A 1 101 ? 0.596 -11.232 -6.990 1.00 69.69 101 GLU A CA 1
ATOM 831 C C . GLU A 1 101 ? -0.515 -10.245 -6.590 1.00 69.69 101 GLU A C 1
ATOM 833 O O . GLU A 1 101 ? -1.006 -9.468 -7.418 1.00 69.69 101 GLU A O 1
ATOM 838 N N . TYR A 1 102 ? -0.884 -10.228 -5.306 1.00 71.94 102 TYR A N 1
ATOM 839 C CA . TYR A 1 102 ? -1.888 -9.317 -4.753 1.00 71.94 102 TYR A CA 1
ATOM 840 C C . TYR A 1 102 ? -1.331 -7.952 -4.323 1.00 71.94 102 TYR A C 1
ATOM 842 O O . TYR A 1 102 ? -2.105 -7.094 -3.883 1.00 71.94 102 TYR A O 1
ATOM 850 N N . GLU A 1 103 ? -0.029 -7.709 -4.470 1.00 75.88 103 GLU A N 1
ATOM 851 C CA . GLU A 1 103 ? 0.588 -6.438 -4.102 1.00 75.88 103 GLU A CA 1
ATOM 852 C C . GLU A 1 103 ? -0.034 -5.270 -4.891 1.00 75.88 103 GLU A C 1
ATOM 854 O O . GLU A 1 103 ? -0.193 -5.335 -6.115 1.00 75.88 103 GLU A O 1
ATOM 859 N N . TYR A 1 104 ? -0.389 -4.193 -4.180 1.00 76.44 104 TYR A N 1
ATOM 860 C CA . TYR A 1 104 ? -1.099 -3.004 -4.680 1.00 76.44 104 TYR A CA 1
ATOM 861 C C . TYR A 1 104 ? -2.555 -3.220 -5.111 1.00 76.44 104 TYR A C 1
ATOM 863 O O . TYR A 1 104 ? -3.191 -2.279 -5.595 1.00 76.44 104 TYR A O 1
ATOM 871 N N . ARG A 1 105 ? -3.138 -4.404 -4.886 1.00 81.00 105 ARG A N 1
ATOM 872 C CA . ARG A 1 105 ? -4.572 -4.606 -5.111 1.00 81.00 105 ARG A CA 1
ATOM 873 C C . ARG A 1 1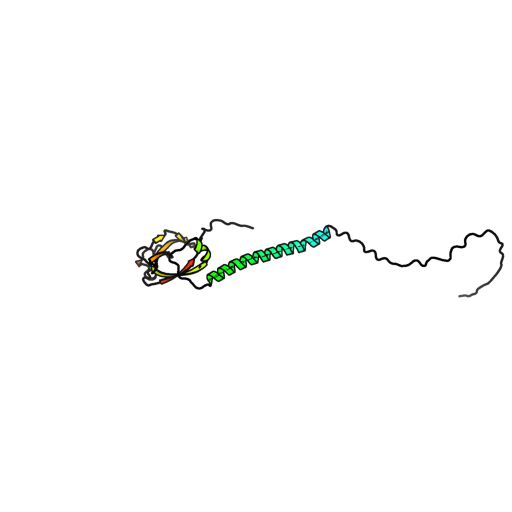05 ? -5.390 -4.044 -3.942 1.00 81.00 105 ARG A C 1
ATOM 875 O O . ARG A 1 105 ? -5.035 -4.204 -2.771 1.00 81.00 105 ARG A O 1
ATOM 882 N N . LYS A 1 106 ? -6.521 -3.413 -4.272 1.00 83.31 106 LYS A N 1
ATOM 883 C CA . LYS A 1 106 ? -7.556 -3.032 -3.303 1.00 83.31 106 LYS A CA 1
ATOM 884 C C . LYS A 1 106 ? -8.258 -4.275 -2.769 1.00 83.31 106 LYS A C 1
ATOM 886 O O . LYS A 1 106 ? -8.702 -5.132 -3.533 1.00 83.31 106 LYS A O 1
ATOM 891 N N . VAL A 1 107 ? -8.395 -4.341 -1.455 1.00 85.56 107 VAL A N 1
ATOM 892 C CA . VAL A 1 107 ? -9.159 -5.374 -0.763 1.00 85.56 107 VAL A CA 1
ATOM 893 C C . VAL A 1 107 ? -10.152 -4.735 0.180 1.00 85.56 107 VAL A C 1
ATOM 895 O O . VAL A 1 107 ? -9.869 -3.691 0.766 1.00 85.56 107 VAL A O 1
ATOM 898 N N . TYR A 1 108 ? -11.313 -5.358 0.326 1.00 87.19 108 TYR A N 1
ATOM 899 C CA . TYR A 1 108 ? -12.290 -4.950 1.322 1.00 87.19 108 TYR A CA 1
ATOM 900 C C . TYR A 1 108 ? -12.520 -6.059 2.337 1.00 87.19 108 TYR A C 1
ATOM 902 O O . TYR A 1 108 ? -12.404 -7.256 2.048 1.00 87.19 108 TYR A O 1
ATOM 910 N N . VAL A 1 109 ? -12.844 -5.635 3.549 1.00 86.19 109 VAL A N 1
ATOM 911 C CA . VAL A 1 109 ? -13.140 -6.512 4.670 1.00 86.19 109 VAL A CA 1
ATOM 912 C C . VAL A 1 109 ? -14.395 -6.001 5.355 1.00 86.19 109 VAL A C 1
ATOM 914 O O . VAL A 1 109 ? -14.496 -4.808 5.625 1.00 86.19 109 VAL A O 1
ATOM 917 N N . LYS A 1 110 ? -15.340 -6.903 5.617 1.00 88.12 110 LYS A N 1
ATOM 918 C CA . LYS A 1 110 ? -16.562 -6.631 6.376 1.00 88.12 110 LYS A CA 1
ATOM 919 C C . LYS A 1 110 ? -16.510 -7.344 7.722 1.00 88.12 110 LYS A C 1
ATOM 921 O O . LYS A 1 110 ? -15.868 -8.398 7.823 1.00 88.12 110 LYS A O 1
ATOM 926 N N . GLY A 1 111 ? -17.104 -6.727 8.734 1.00 88.69 111 GLY A N 1
ATOM 927 C CA . GLY A 1 111 ? -17.071 -7.217 10.103 1.00 88.69 111 GLY A CA 1
ATOM 928 C C . GLY A 1 111 ? -17.138 -6.100 11.140 1.00 88.69 111 GLY A C 1
ATOM 929 O O . GLY A 1 111 ? -17.551 -4.976 10.845 1.00 88.69 111 GLY A O 1
ATOM 930 N N . HIS A 1 112 ? -16.706 -6.419 12.357 1.00 88.69 112 HIS A N 1
ATOM 931 C CA . HIS A 1 112 ? -16.922 -5.589 13.540 1.00 88.69 112 HIS A CA 1
ATOM 932 C C . HIS A 1 112 ? -15.607 -5.275 14.259 1.00 88.69 112 HIS A C 1
ATOM 934 O O . HIS A 1 112 ? -14.684 -6.095 14.324 1.00 88.69 112 HIS A O 1
ATOM 940 N N . TYR A 1 113 ? -15.515 -4.076 14.834 1.00 87.38 113 TYR A N 1
ATOM 941 C CA . TYR A 1 113 ? -14.382 -3.691 15.672 1.00 87.38 113 TYR A CA 1
ATOM 942 C C . TYR A 1 113 ? -14.561 -4.202 17.099 1.00 87.38 113 TYR A C 1
ATOM 944 O O . TYR A 1 113 ? -15.537 -3.876 17.773 1.00 87.38 113 TYR A O 1
ATOM 952 N N . ARG A 1 114 ? -13.562 -4.923 17.610 1.00 86.62 114 ARG A N 1
ATOM 953 C CA . ARG A 1 114 ? -13.488 -5.273 19.029 1.00 86.62 114 ARG A CA 1
ATOM 954 C C . ARG A 1 114 ? -12.832 -4.156 19.823 1.00 86.62 114 ARG A C 1
ATOM 956 O O . ARG A 1 114 ? -11.634 -4.193 20.110 1.00 86.62 114 ARG A O 1
ATOM 963 N N . HIS A 1 115 ? -13.636 -3.172 20.217 1.00 83.81 115 HIS A N 1
ATOM 964 C CA . HIS A 1 115 ? -13.175 -2.060 21.056 1.00 83.81 115 HIS A CA 1
ATOM 965 C C . HIS A 1 115 ? -12.704 -2.513 22.441 1.00 83.81 115 HIS A C 1
ATOM 967 O O . HIS A 1 115 ? -11.900 -1.819 23.058 1.00 83.81 115 HIS A O 1
ATOM 973 N N . ASP A 1 116 ? -13.126 -3.684 22.923 1.00 82.94 116 ASP A N 1
ATOM 974 C CA . ASP A 1 116 ? -12.676 -4.243 24.206 1.00 82.94 116 ASP A CA 1
ATOM 975 C C . ASP A 1 116 ? -11.166 -4.513 24.231 1.00 82.94 116 ASP A C 1
ATOM 977 O O . ASP A 1 116 ? -10.511 -4.273 25.243 1.00 82.94 116 ASP A O 1
ATOM 981 N N . GLN A 1 117 ? -10.603 -4.937 23.096 1.00 82.94 117 GLN A N 1
ATOM 982 C CA . GLN A 1 117 ? -9.203 -5.352 22.949 1.00 82.94 117 GLN A CA 1
ATOM 983 C C . GLN A 1 117 ? -8.344 -4.305 22.224 1.00 82.94 117 GLN A C 1
ATOM 985 O O . GLN A 1 117 ? -7.376 -4.632 21.541 1.00 82.94 117 GLN A O 1
ATOM 990 N N . GLU A 1 118 ? -8.705 -3.030 22.342 1.00 84.12 118 GLU A N 1
ATOM 991 C CA . GLU A 1 118 ? -7.937 -1.945 21.742 1.00 84.12 118 GLU A CA 1
ATOM 992 C C . GLU A 1 118 ? -6.542 -1.804 22.374 1.00 84.12 118 GLU A C 1
ATOM 994 O O . GLU A 1 118 ? -6.397 -1.734 23.597 1.00 84.12 118 GLU A O 1
ATOM 999 N N . ILE A 1 119 ? -5.521 -1.699 21.523 1.00 87.81 119 ILE A N 1
ATOM 1000 C CA . ILE A 1 119 ? -4.125 -1.504 21.910 1.00 87.81 119 ILE A CA 1
ATOM 1001 C C . ILE A 1 119 ? -3.717 -0.071 21.566 1.00 87.81 119 ILE A C 1
ATOM 1003 O O . ILE A 1 119 ? -3.778 0.357 20.412 1.00 87.81 119 ILE A O 1
ATOM 1007 N N . LEU A 1 120 ? -3.240 0.658 22.574 1.00 85.69 120 LEU A N 1
ATOM 1008 C CA . LEU A 1 120 ? -2.627 1.970 22.401 1.00 85.69 120 LEU A CA 1
ATOM 1009 C C . LEU A 1 120 ? -1.113 1.809 22.299 1.00 85.69 120 LEU A C 1
ATOM 1011 O O . LEU A 1 120 ? -0.444 1.500 23.286 1.00 85.69 120 LEU A O 1
ATOM 1015 N N . LEU A 1 121 ? -0.557 2.037 21.110 1.00 85.06 121 LEU A N 1
ATOM 1016 C CA . LEU A 1 121 ? 0.891 2.104 20.953 1.00 85.06 121 LEU A CA 1
ATOM 1017 C C . LEU A 1 121 ? 1.393 3.459 21.447 1.00 85.06 121 LEU A C 1
ATOM 1019 O O . LEU A 1 121 ? 0.900 4.499 21.009 1.00 85.06 121 LEU A O 1
ATOM 1023 N N . GLY A 1 122 ? 2.356 3.381 22.373 1.00 73.00 122 GLY A N 1
ATOM 1024 C CA . GLY A 1 122 ? 2.917 4.453 23.201 1.00 73.00 122 GLY A CA 1
ATOM 1025 C C . GLY A 1 122 ? 3.433 5.695 22.466 1.00 73.00 122 GLY A C 1
ATOM 1026 O O . GLY A 1 122 ? 3.382 5.749 21.240 1.00 73.00 122 GLY A O 1
ATOM 1027 N N . PRO A 1 123 ? 3.941 6.691 23.217 1.00 71.38 123 PRO A N 1
ATOM 1028 C CA . PRO A 1 123 ? 4.112 8.067 22.764 1.00 71.38 123 PRO A CA 1
ATOM 1029 C C . PRO A 1 123 ? 4.913 8.149 21.463 1.00 71.38 123 PRO A C 1
ATOM 1031 O O . PRO A 1 123 ? 6.132 7.986 21.437 1.00 71.38 123 PRO A O 1
ATOM 1034 N N . ARG A 1 124 ? 4.209 8.395 20.360 1.00 75.06 124 ARG A N 1
ATOM 1035 C CA . ARG A 1 124 ? 4.789 8.702 19.060 1.00 75.06 124 ARG A CA 1
ATOM 1036 C C . ARG A 1 124 ? 4.576 10.178 18.793 1.00 75.06 124 ARG A C 1
ATOM 1038 O O . ARG A 1 124 ? 3.440 10.657 18.745 1.00 75.06 124 ARG A O 1
ATOM 1045 N N . THR A 1 125 ? 5.689 10.875 18.627 1.00 73.88 125 THR A N 1
ATOM 1046 C CA . THR A 1 125 ? 5.709 12.263 18.186 1.00 73.88 125 THR A CA 1
ATOM 1047 C C . THR A 1 125 ? 5.275 12.298 16.729 1.00 73.88 125 THR A C 1
ATOM 1049 O O . THR A 1 125 ? 5.890 11.658 15.871 1.00 73.88 125 THR A O 1
ATOM 1052 N N . ARG A 1 126 ? 4.178 12.999 16.445 1.00 72.25 126 ARG A N 1
ATOM 1053 C CA . ARG A 1 126 ? 3.828 13.367 15.070 1.00 72.25 126 ARG A CA 1
ATOM 1054 C C . ARG A 1 126 ? 4.821 14.440 14.609 1.00 72.25 126 ARG A C 1
ATOM 1056 O O . ARG A 1 126 ? 5.357 15.149 15.451 1.00 72.25 126 ARG A O 1
ATOM 1063 N N . GLY A 1 127 ? 5.062 14.578 13.302 1.00 67.38 127 GLY A N 1
ATOM 1064 C CA . GLY A 1 127 ? 5.994 15.581 12.747 1.00 67.38 127 GLY A CA 1
ATOM 1065 C C . GLY A 1 127 ? 5.786 17.018 13.259 1.00 67.38 127 GLY A C 1
ATOM 1066 O O . GLY A 1 127 ? 6.705 17.821 13.205 1.00 67.38 127 GLY A O 1
ATOM 1067 N N . ASP A 1 128 ? 4.618 17.294 13.840 1.00 70.62 128 ASP A N 1
ATOM 1068 C CA . ASP A 1 128 ? 4.209 18.560 14.449 1.00 70.62 128 ASP A CA 1
ATOM 1069 C C . ASP A 1 128 ? 4.682 18.742 15.915 1.00 70.62 128 ASP A C 1
ATOM 1071 O O . ASP A 1 128 ? 4.228 19.653 16.600 1.00 70.62 128 ASP A O 1
ATOM 1075 N N . GLY A 1 129 ? 5.528 17.852 16.452 1.00 72.75 129 GLY A N 1
ATOM 1076 C CA . GLY A 1 129 ? 6.073 17.931 17.820 1.00 72.75 129 GLY A CA 1
ATOM 1077 C C . GLY A 1 129 ? 5.131 17.445 18.931 1.00 72.75 129 GLY A C 1
ATOM 1078 O O . GLY A 1 129 ? 5.562 17.234 20.063 1.00 72.75 129 GLY A O 1
ATOM 1079 N N . ASN A 1 130 ? 3.862 17.189 18.610 1.00 77.81 130 ASN A N 1
ATOM 1080 C CA . ASN A 1 130 ? 2.884 16.664 19.558 1.00 77.81 130 ASN A CA 1
ATOM 1081 C C . ASN A 1 130 ? 3.068 15.159 19.781 1.00 77.81 130 ASN A C 1
ATOM 1083 O O . ASN A 1 130 ? 3.072 14.358 18.840 1.00 77.81 130 ASN A O 1
ATOM 1087 N N . VAL A 1 131 ? 3.178 14.773 21.049 1.00 82.12 131 VAL A N 1
ATOM 1088 C CA . VAL A 1 131 ? 3.247 13.378 21.486 1.00 82.12 131 VAL A CA 1
ATOM 1089 C C . VAL A 1 131 ? 1.836 12.818 21.595 1.00 82.12 131 VAL A C 1
ATOM 1091 O O . VAL A 1 131 ? 0.973 13.453 22.188 1.00 82.12 131 VAL A O 1
ATOM 1094 N N . GLY A 1 132 ? 1.592 11.625 21.056 1.00 85.38 132 GLY A N 1
ATOM 1095 C CA . GLY A 1 132 ? 0.306 10.941 21.202 1.00 85.38 132 GLY A CA 1
ATOM 1096 C C . GLY A 1 132 ? 0.411 9.448 20.942 1.00 85.38 132 GLY A C 1
ATOM 1097 O O . GLY A 1 132 ? 1.510 8.900 20.895 1.00 85.38 132 GLY A O 1
ATOM 1098 N N . TYR A 1 133 ? -0.727 8.782 20.800 1.00 86.06 133 TYR A N 1
ATOM 1099 C CA . TYR A 1 133 ? -0.802 7.324 20.732 1.00 86.06 133 TYR A CA 1
ATOM 1100 C C . TYR A 1 133 ? -1.360 6.877 19.388 1.00 86.06 133 TYR A C 1
ATOM 1102 O O . TYR A 1 133 ? -2.250 7.523 18.839 1.00 86.06 133 TYR A O 1
ATOM 1110 N N . PHE A 1 134 ? -0.875 5.754 18.862 1.00 87.75 134 PHE A N 1
ATOM 1111 C CA . PHE A 1 134 ? -1.562 5.095 17.752 1.00 87.75 134 PHE A CA 1
ATOM 1112 C C . PHE A 1 134 ? -2.577 4.099 18.292 1.00 87.75 134 PHE A C 1
ATOM 1114 O O . PHE A 1 134 ? -2.233 3.234 19.096 1.00 87.75 134 PHE A O 1
ATOM 1121 N N . VAL A 1 135 ? -3.809 4.209 17.808 1.00 88.19 135 VAL A N 1
ATOM 1122 C CA . VAL A 1 135 ? -4.884 3.273 18.124 1.00 88.19 135 VAL A CA 1
ATOM 1123 C C . VAL A 1 135 ? -4.819 2.104 17.155 1.00 88.19 135 VAL A C 1
ATOM 1125 O O . VAL A 1 135 ? -4.934 2.289 15.937 1.00 88.19 135 VAL A O 1
ATOM 1128 N N . ILE A 1 136 ? -4.645 0.903 17.694 1.00 89.69 136 ILE A N 1
ATOM 1129 C CA . ILE A 1 136 ? -4.780 -0.348 16.956 1.00 89.69 136 ILE A CA 1
ATOM 1130 C C . ILE A 1 136 ? -5.956 -1.111 17.547 1.00 89.69 136 ILE A C 1
ATOM 1132 O O . ILE A 1 136 ? -5.962 -1.442 18.730 1.00 89.69 136 ILE A O 1
ATOM 1136 N N . THR A 1 137 ? -6.940 -1.410 16.709 1.00 89.69 137 THR A N 1
ATOM 1137 C CA . THR A 1 137 ? -8.141 -2.137 17.118 1.00 89.69 137 THR A CA 1
ATOM 1138 C C . THR A 1 137 ? -8.213 -3.451 16.347 1.00 89.69 137 THR A C 1
ATOM 1140 O O . THR A 1 137 ? -8.113 -3.433 15.113 1.00 89.69 137 THR A O 1
ATOM 1143 N N . PRO A 1 138 ? -8.384 -4.593 17.033 1.00 90.31 138 PRO A N 1
ATOM 1144 C CA . PRO A 1 138 ? -8.704 -5.847 16.374 1.00 90.31 138 PRO A CA 1
ATOM 1145 C C . PRO A 1 138 ? -10.055 -5.745 15.658 1.00 90.31 138 PRO A C 1
ATOM 1147 O O . PRO A 1 138 ? -11.040 -5.258 16.212 1.00 90.31 138 PRO A O 1
ATOM 1150 N N . PHE A 1 139 ? -10.090 -6.193 14.412 1.00 88.19 139 PHE A N 1
ATOM 1151 C CA . PHE A 1 139 ? -11.272 -6.235 13.568 1.00 88.19 139 PHE A CA 1
ATOM 1152 C C . PHE A 1 139 ? -11.600 -7.693 13.266 1.00 88.19 139 PHE A C 1
ATOM 1154 O O . PHE A 1 139 ? -10.796 -8.415 12.665 1.00 88.19 139 PHE A O 1
ATOM 1161 N N . GLU A 1 140 ? -12.761 -8.136 13.728 1.00 88.62 140 GLU A N 1
ATOM 1162 C CA . GLU A 1 140 ? -13.253 -9.491 13.524 1.00 88.62 140 GLU A CA 1
ATOM 1163 C C . GLU A 1 140 ? -14.070 -9.556 12.245 1.00 88.62 140 GLU A C 1
ATOM 1165 O O . GLU A 1 140 ? -15.022 -8.803 12.056 1.00 88.62 140 GLU A O 1
ATOM 1170 N N . ARG A 1 141 ? -13.682 -10.473 11.361 1.00 86.25 141 ARG A N 1
ATOM 1171 C CA . ARG A 1 141 ? -14.407 -10.764 10.123 1.00 86.25 141 ARG A CA 1
ATOM 1172 C C . ARG A 1 141 ? -15.485 -11.807 10.392 1.00 86.25 141 ARG A C 1
ATOM 1174 O O . ARG A 1 141 ? -15.228 -12.738 11.154 1.00 86.25 141 ARG A O 1
ATOM 1181 N N . ASP A 1 142 ? -16.572 -11.788 9.624 1.00 80.81 142 ASP A N 1
ATOM 1182 C CA . ASP A 1 142 ? -17.616 -12.841 9.656 1.00 80.81 142 ASP A CA 1
ATOM 1183 C C . ASP A 1 142 ? -17.048 -14.244 9.384 1.00 80.81 142 ASP A C 1
ATOM 1185 O O . ASP A 1 142 ? -17.570 -15.276 9.791 1.00 80.81 142 ASP A O 1
ATOM 1189 N N . ASN A 1 143 ? -15.902 -14.274 8.707 1.00 74.81 143 ASN A N 1
ATOM 1190 C CA . ASN A 1 143 ? -15.132 -15.463 8.387 1.00 74.81 143 ASN A CA 1
ATOM 1191 C C . ASN A 1 143 ? -14.336 -16.058 9.571 1.00 74.81 143 ASN A C 1
ATOM 1193 O O . ASN A 1 143 ? -13.645 -17.060 9.361 1.00 74.81 143 ASN A O 1
ATOM 1197 N N . GLY A 1 144 ? -14.388 -15.454 10.766 1.00 77.69 144 GLY A N 1
ATOM 1198 C CA . GLY A 1 144 ? -13.772 -15.952 12.005 1.00 77.69 144 GLY A CA 1
ATOM 1199 C C . GLY A 1 144 ? -12.276 -15.661 12.167 1.00 77.69 144 GLY A C 1
ATOM 1200 O O . GLY A 1 144 ? -11.627 -16.219 13.043 1.00 77.69 144 GLY A O 1
ATOM 1201 N N . THR A 1 145 ? -11.687 -14.820 11.314 1.00 83.00 145 THR A N 1
ATOM 1202 C CA . THR A 1 145 ? -10.285 -14.392 11.459 1.00 83.00 145 THR A CA 1
ATOM 1203 C C . THR A 1 145 ? -10.222 -12.942 11.898 1.00 83.00 145 THR A C 1
ATOM 1205 O O . THR A 1 145 ? -10.915 -12.102 11.321 1.00 83.00 145 THR A O 1
ATOM 1208 N N . THR A 1 146 ? -9.311 -12.643 12.813 1.00 85.00 146 THR A N 1
ATOM 1209 C CA . THR A 1 146 ? -9.074 -11.292 13.318 1.00 85.00 146 THR A CA 1
ATOM 1210 C C . THR A 1 146 ? -7.929 -10.625 12.562 1.00 85.00 146 THR A C 1
ATOM 1212 O O . THR A 1 146 ? -6.863 -11.216 12.392 1.00 85.00 146 THR A O 1
ATOM 1215 N N . ILE A 1 147 ? -8.139 -9.392 12.106 1.00 86.38 147 ILE A N 1
ATOM 1216 C CA . ILE A 1 147 ? -7.089 -8.539 11.532 1.00 86.38 147 ILE A CA 1
ATOM 1217 C C . ILE A 1 147 ? -6.824 -7.364 12.473 1.00 86.38 147 ILE A C 1
ATOM 1219 O O . ILE A 1 147 ? -7.728 -6.894 13.156 1.00 86.38 147 ILE A O 1
ATOM 1223 N N . LEU A 1 148 ? -5.592 -6.866 12.519 1.00 88.19 148 LEU A N 1
ATOM 1224 C CA . LEU A 1 148 ? -5.262 -5.673 13.297 1.00 88.19 148 LEU A CA 1
ATOM 1225 C C . LEU A 1 148 ? -5.366 -4.441 12.402 1.00 88.19 148 LEU A C 1
ATOM 1227 O O . LEU A 1 148 ? -4.669 -4.348 11.391 1.00 88.19 148 LEU A O 1
ATOM 1231 N N . VAL A 1 149 ? -6.219 -3.488 12.775 1.00 87.94 149 VAL A N 1
ATOM 1232 C CA . VAL A 1 149 ? -6.412 -2.248 12.016 1.00 87.94 149 VAL A CA 1
ATOM 1233 C C . VAL A 1 149 ? -5.832 -1.078 12.799 1.00 87.94 149 VAL A C 1
ATOM 1235 O O . VAL A 1 149 ? -6.268 -0.774 13.909 1.00 87.94 149 VAL A O 1
ATOM 1238 N N . LYS A 1 150 ? -4.864 -0.379 12.200 1.00 87.94 150 LYS A N 1
ATOM 1239 C CA . LYS A 1 150 ? -4.345 0.891 12.719 1.00 87.94 150 LYS A CA 1
ATOM 1240 C C . LYS A 1 150 ? -5.331 2.009 12.368 1.00 87.94 150 LYS A C 1
ATOM 1242 O O . LYS A 1 150 ? -5.386 2.445 11.223 1.00 87.94 150 LYS A O 1
ATOM 1247 N N . ARG A 1 151 ? -6.115 2.463 13.348 1.00 84.50 151 ARG A N 1
ATOM 1248 C CA . ARG A 1 151 ? -7.196 3.455 13.176 1.00 84.50 151 ARG A CA 1
ATOM 1249 C C . ARG A 1 151 ? -6.683 4.883 13.005 1.00 84.50 151 ARG A C 1
ATOM 1251 O O . ARG A 1 151 ? -7.345 5.692 12.368 1.00 84.50 151 ARG A O 1
ATOM 1258 N N . GLY A 1 152 ? -5.519 5.195 13.568 1.00 85.06 152 GLY A N 1
ATOM 1259 C CA . GLY A 1 152 ? -4.928 6.526 13.468 1.00 85.06 152 GLY A CA 1
ATOM 1260 C C . GLY A 1 152 ? -4.190 6.946 14.729 1.00 85.06 152 GLY A C 1
ATOM 1261 O O . GLY A 1 152 ? -3.933 6.131 15.615 1.00 85.06 152 GLY A O 1
ATOM 1262 N N . TRP A 1 153 ? -3.813 8.221 14.768 1.00 85.31 153 TRP A N 1
ATOM 1263 C CA . TRP A 1 153 ? -3.143 8.851 15.902 1.00 85.31 153 TRP A CA 1
ATOM 1264 C C . TRP A 1 153 ? -4.154 9.632 16.742 1.00 85.31 153 TRP A C 1
ATOM 1266 O O . TRP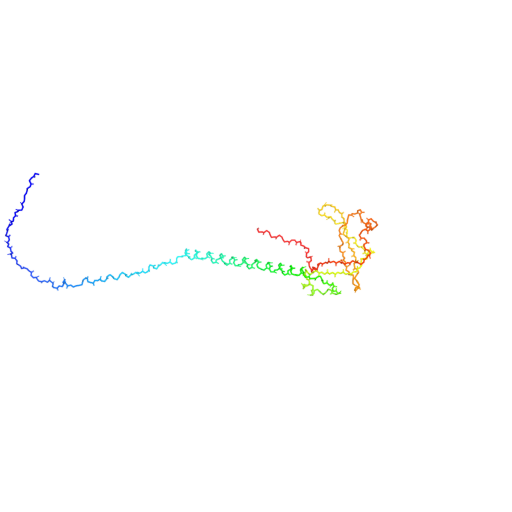 A 1 153 ? -5.014 10.319 16.189 1.00 85.31 153 TRP A O 1
ATOM 1276 N N . ILE A 1 154 ? -4.025 9.550 18.062 1.00 86.06 154 ILE A N 1
ATOM 1277 C CA . ILE A 1 154 ? -4.831 10.299 19.023 1.00 86.06 154 ILE A CA 1
ATOM 1278 C C . ILE A 1 154 ? -3.938 11.126 19.947 1.00 86.06 154 ILE A C 1
ATOM 1280 O O . ILE A 1 154 ? -2.865 10.683 20.367 1.00 86.06 154 ILE A O 1
ATOM 1284 N N . SER A 1 155 ? -4.419 12.316 20.304 1.00 84.19 155 SER A N 1
ATOM 1285 C CA . SER A 1 155 ? -3.820 13.139 21.353 1.00 84.19 155 SER A CA 1
ATOM 1286 C C . SER A 1 155 ? -3.948 12.454 22.722 1.00 84.19 155 SER A C 1
ATOM 1288 O O . SER A 1 155 ? -4.913 11.718 22.953 1.00 84.19 155 SER A O 1
ATOM 1290 N N . PRO A 1 156 ? -3.033 12.722 23.667 1.00 80.12 156 PRO A N 1
ATOM 1291 C CA . PRO A 1 156 ? -3.044 12.125 25.004 1.00 80.12 156 PRO A CA 1
ATOM 1292 C C . PRO A 1 156 ? -4.308 12.466 25.806 1.00 80.12 156 PRO A C 1
ATOM 1294 O O . PRO A 1 156 ? -4.751 11.655 26.613 1.00 80.12 156 PRO A O 1
ATOM 1297 N N . GLU A 1 157 ? -4.936 13.611 25.539 1.00 78.31 157 GLU A N 1
ATOM 1298 C CA . GLU A 1 157 ? -6.210 14.030 26.144 1.00 78.31 157 GLU A CA 1
ATOM 1299 C C . GLU A 1 157 ? -7.385 13.111 25.762 1.00 78.31 157 GLU A C 1
ATOM 1301 O O . GLU A 1 157 ? -8.325 12.929 26.532 1.00 78.31 157 GLU A O 1
ATOM 1306 N N . LYS A 1 158 ? -7.315 12.472 24.586 1.00 77.00 158 LYS A N 1
ATOM 1307 C CA . LYS A 1 158 ? -8.340 11.550 24.066 1.00 77.00 158 LYS A CA 1
ATOM 1308 C C . LYS A 1 158 ? -7.995 10.080 24.320 1.00 77.00 158 LYS A C 1
ATOM 1310 O O . LYS A 1 158 ? -8.456 9.193 23.602 1.00 77.00 158 LYS A O 1
ATOM 1315 N N . LYS A 1 159 ? -7.147 9.818 25.322 1.00 74.62 1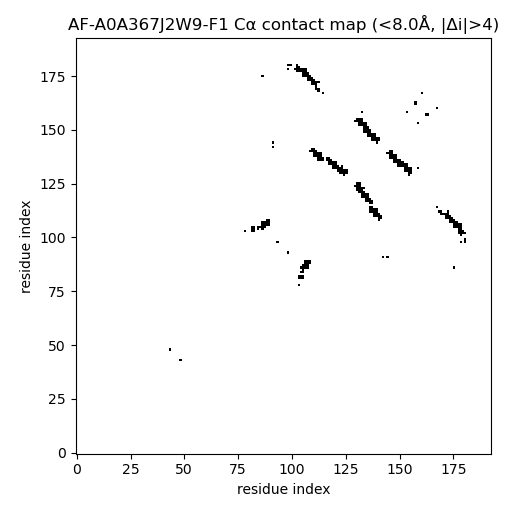59 LYS A N 1
ATOM 1316 C CA . LYS A 1 159 ? -6.717 8.463 25.688 1.00 74.62 159 LYS A CA 1
ATOM 1317 C C . LYS A 1 159 ? -7.881 7.606 26.194 1.00 74.62 159 LYS A C 1
ATOM 1319 O O . LYS A 1 159 ? -7.938 6.420 25.875 1.00 74.62 159 LYS A O 1
ATOM 1324 N N . ASP A 1 160 ? -8.794 8.192 26.966 1.00 75.81 160 ASP A N 1
ATOM 1325 C CA . ASP A 1 160 ? -9.976 7.484 27.459 1.00 75.81 160 ASP A CA 1
ATOM 1326 C C . ASP A 1 160 ? -10.958 7.206 26.306 1.00 75.81 160 ASP A C 1
ATOM 1328 O O . ASP A 1 160 ? -11.186 8.042 25.435 1.00 75.81 160 ASP A O 1
ATOM 1332 N N . LYS A 1 161 ? -11.557 6.014 26.285 1.00 71.69 161 LYS A N 1
ATOM 1333 C CA . LYS A 1 161 ? -12.595 5.646 25.311 1.00 71.69 161 LYS A CA 1
ATOM 1334 C C . LYS A 1 161 ? -13.833 6.530 25.477 1.00 71.69 161 LYS A C 1
ATOM 1336 O O . LYS A 1 161 ? -14.474 6.884 24.491 1.00 71.69 161 LYS A O 1
ATOM 1341 N N . ARG A 1 162 ? -14.137 6.940 26.714 1.00 70.69 162 ARG A N 1
ATOM 1342 C CA . ARG A 1 162 ? -15.320 7.758 27.038 1.00 70.69 162 ARG A CA 1
ATOM 1343 C C . ARG A 1 162 ? -15.267 9.154 26.421 1.00 70.69 162 ARG A C 1
ATOM 1345 O O . ARG A 1 162 ? -16.314 9.735 26.167 1.00 70.69 162 ARG A O 1
ATOM 1352 N N . THR A 1 163 ? -14.074 9.675 26.140 1.00 71.56 163 THR A N 1
ATOM 1353 C CA . THR A 1 163 ? -13.898 10.998 25.523 1.00 71.56 163 THR A CA 1
ATOM 1354 C C . THR A 1 163 ? -13.983 10.964 23.991 1.00 71.56 163 THR A C 1
ATOM 1356 O O . THR A 1 163 ? -13.779 11.994 23.347 1.00 71.56 163 THR A O 1
ATOM 1359 N N . ARG A 1 164 ? -14.307 9.807 23.386 1.00 72.56 164 ARG A N 1
ATOM 1360 C CA . ARG A 1 164 ? -14.395 9.620 21.924 1.00 72.56 164 ARG A CA 1
ATOM 1361 C C . ARG A 1 164 ? -15.531 8.679 21.469 1.00 72.56 164 ARG A C 1
ATOM 1363 O O . ARG A 1 164 ? -15.249 7.668 20.819 1.00 72.56 164 ARG A O 1
ATOM 1370 N N . PRO A 1 165 ? -16.808 9.010 21.732 1.00 72.38 165 PRO A N 1
ATOM 1371 C CA . PRO A 1 165 ? -17.940 8.199 21.271 1.00 72.38 165 PRO A CA 1
ATOM 1372 C C . PRO A 1 165 ? -17.942 8.005 19.744 1.00 72.38 165 PRO A C 1
ATOM 1374 O O . PRO A 1 165 ? -18.155 6.892 19.278 1.00 72.38 165 PRO A O 1
ATOM 1377 N N . ASP A 1 166 ? -17.555 9.027 18.973 1.00 71.12 166 ASP A N 1
ATOM 1378 C CA . ASP A 1 166 ? -17.515 8.976 17.499 1.00 71.12 166 ASP A CA 1
ATOM 1379 C C . ASP A 1 166 ? -16.527 7.936 16.940 1.00 71.12 166 ASP A C 1
ATOM 1381 O O . ASP A 1 166 ? -16.623 7.504 15.793 1.00 71.12 166 ASP A O 1
ATOM 1385 N N . SER A 1 167 ? -15.529 7.535 17.735 1.00 69.88 167 SER A N 1
ATOM 1386 C CA . SER A 1 167 ? -14.531 6.541 17.321 1.00 69.88 167 SER A CA 1
ATOM 1387 C C . SER A 1 167 ? -14.954 5.101 17.620 1.00 69.88 167 SER A C 1
ATOM 1389 O O . SER A 1 167 ? -14.329 4.181 17.082 1.00 69.88 167 SER A O 1
ATOM 1391 N N . LEU A 1 168 ? -15.980 4.914 18.454 1.00 75.12 168 LEU A N 1
ATOM 1392 C CA . LEU A 1 168 ? -16.493 3.629 18.929 1.00 75.12 168 LEU A CA 1
ATOM 1393 C C . LEU A 1 168 ? -17.665 3.173 18.053 1.00 75.12 168 LEU A C 1
ATOM 1395 O O . LEU A 1 168 ? -18.799 3.059 18.503 1.00 75.12 168 LEU A O 1
ATOM 1399 N N . VAL A 1 169 ? -17.386 2.937 16.771 1.00 76.88 169 VAL A N 1
ATOM 1400 C CA . VAL A 1 169 ? -18.390 2.392 15.849 1.00 76.88 169 VAL A CA 1
ATOM 1401 C C . VAL A 1 169 ? -18.612 0.920 16.190 1.00 76.88 169 VAL A C 1
ATOM 1403 O O . VAL A 1 169 ? -17.683 0.121 16.045 1.00 76.88 169 VAL A O 1
ATOM 1406 N N . THR A 1 170 ? -19.805 0.586 16.676 1.00 75.75 170 THR A N 1
ATOM 1407 C CA . THR A 1 170 ? -20.191 -0.785 17.064 1.00 75.75 170 THR A CA 1
ATOM 1408 C C . THR A 1 170 ? -20.858 -1.544 15.915 1.00 75.75 170 THR A C 1
ATOM 1410 O O . THR A 1 170 ? -20.891 -2.770 15.935 1.00 75.75 170 THR A O 1
ATOM 1413 N N . ASP A 1 171 ? -21.351 -0.827 14.904 1.00 81.62 171 ASP A N 1
ATOM 1414 C CA . ASP A 1 171 ? -22.001 -1.410 13.732 1.00 81.62 171 ASP A CA 1
ATOM 1415 C C . ASP A 1 171 ? -21.010 -2.119 12.795 1.00 81.62 171 ASP A C 1
ATOM 1417 O O . ASP A 1 171 ? -19.788 -1.958 12.895 1.00 81.62 171 ASP A O 1
ATOM 1421 N N . GLU A 1 172 ? -21.547 -2.898 11.855 1.00 83.12 172 GLU A N 1
ATOM 1422 C CA . GLU A 1 172 ? -20.767 -3.546 10.802 1.00 83.12 172 GLU A CA 1
ATOM 1423 C C . GLU A 1 172 ? -20.113 -2.487 9.895 1.00 83.12 172 GLU A C 1
ATOM 1425 O O . GLU A 1 172 ? -20.785 -1.629 9.317 1.00 83.12 172 GLU A O 1
ATOM 1430 N N . VAL A 1 173 ? -18.786 -2.545 9.744 1.00 86.75 173 VAL A N 1
ATOM 1431 C CA . VAL A 1 173 ? -18.022 -1.590 8.926 1.00 86.75 173 VAL A CA 1
ATOM 1432 C C . VAL A 1 173 ? -17.323 -2.309 7.782 1.00 86.75 173 VAL A C 1
ATOM 1434 O O . VAL A 1 173 ? -16.715 -3.364 7.955 1.00 86.75 173 VAL A O 1
ATOM 1437 N N . VAL A 1 174 ? -17.345 -1.693 6.599 1.00 86.81 174 VAL A N 1
ATOM 1438 C CA . VAL A 1 174 ? -16.529 -2.122 5.460 1.00 86.81 174 VAL A CA 1
ATOM 1439 C C . VAL A 1 174 ? -15.222 -1.334 5.455 1.00 86.81 174 VAL A C 1
ATOM 1441 O O . VAL A 1 174 ? -15.213 -0.128 5.214 1.00 86.81 174 VAL A O 1
ATOM 1444 N N . VAL A 1 175 ? -14.105 -2.012 5.702 1.00 86.44 175 VAL A N 1
ATOM 1445 C CA . VAL A 1 175 ? -12.763 -1.421 5.640 1.00 86.44 175 VAL A CA 1
ATOM 1446 C C . VAL A 1 175 ? -12.144 -1.753 4.290 1.00 86.44 175 VAL A C 1
ATOM 1448 O O . VAL A 1 175 ? -12.014 -2.924 3.939 1.00 86.44 175 VAL A O 1
ATOM 1451 N N . ILE A 1 176 ? -11.738 -0.728 3.541 1.00 86.62 176 ILE A N 1
ATOM 1452 C CA . ILE A 1 176 ? -11.011 -0.882 2.277 1.00 86.62 176 ILE A CA 1
ATOM 1453 C C . ILE A 1 176 ? -9.534 -0.588 2.535 1.00 86.62 176 ILE A C 1
ATOM 1455 O O . ILE A 1 176 ? -9.188 0.454 3.090 1.00 86.62 176 ILE A O 1
ATOM 1459 N N . GLY A 1 177 ? -8.665 -1.506 2.127 1.00 83.94 177 GLY A N 1
ATOM 1460 C CA . GLY A 1 177 ? -7.220 -1.397 2.277 1.00 83.94 177 GLY A CA 1
ATOM 1461 C C . GLY A 1 177 ? -6.485 -1.787 1.003 1.00 83.94 177 GLY A C 1
ATOM 1462 O O . GLY A 1 177 ? -7.051 -2.371 0.080 1.00 83.94 177 GLY A O 1
ATOM 1463 N N . LEU A 1 178 ? -5.200 -1.457 0.958 1.00 84.19 178 LEU A N 1
ATOM 1464 C CA . LEU A 1 178 ? -4.280 -1.933 -0.069 1.00 84.19 178 LEU A CA 1
ATOM 1465 C C . LEU A 1 178 ? -3.384 -2.997 0.548 1.00 84.19 178 LEU A C 1
ATOM 1467 O O . LEU A 1 178 ? -2.877 -2.808 1.655 1.00 84.19 178 LEU A O 1
ATOM 1471 N N . ILE A 1 179 ? -3.163 -4.090 -0.174 1.00 83.25 179 ILE A N 1
ATOM 1472 C CA . ILE A 1 179 ? -2.167 -5.083 0.227 1.00 83.25 179 ILE A CA 1
ATOM 1473 C C . ILE A 1 179 ? -0.778 -4.543 -0.113 1.00 83.25 179 ILE A C 1
ATOM 1475 O O . ILE A 1 179 ? -0.507 -4.157 -1.253 1.00 83.25 179 ILE A O 1
ATOM 1479 N N . ARG A 1 180 ? 0.110 -4.544 0.883 1.00 80.19 180 ARG A N 1
ATOM 1480 C CA . ARG A 1 180 ? 1.548 -4.336 0.706 1.00 80.19 180 ARG A CA 1
ATOM 1481 C C . ARG A 1 180 ? 2.295 -5.472 1.390 1.00 80.19 180 ARG A C 1
ATOM 1483 O O . ARG A 1 180 ? 2.055 -5.736 2.564 1.00 80.19 180 ARG A O 1
ATOM 1490 N N . VAL A 1 181 ? 3.174 -6.139 0.646 1.00 69.00 181 VAL A N 1
ATOM 1491 C CA . VAL A 1 181 ? 3.970 -7.279 1.138 1.00 69.00 181 VAL A CA 1
ATOM 1492 C C . VAL A 1 181 ? 5.124 -6.799 2.015 1.00 69.00 181 VAL A C 1
ATOM 1494 O O . VAL A 1 181 ? 5.553 -7.499 2.926 1.00 69.00 181 VAL A O 1
ATOM 1497 N N . ASN A 1 182 ? 5.617 -5.588 1.760 1.00 60.66 182 ASN A N 1
ATOM 1498 C CA . ASN A 1 182 ? 6.855 -5.117 2.345 1.00 60.66 182 ASN A CA 1
ATOM 1499 C C . ASN A 1 182 ? 6.807 -3.602 2.566 1.00 60.66 182 ASN A C 1
ATOM 1501 O O . ASN A 1 182 ? 7.030 -2.813 1.650 1.00 60.66 182 ASN A O 1
ATOM 1505 N N . GLU A 1 183 ? 6.541 -3.180 3.799 1.00 52.75 183 GLU A N 1
ATOM 1506 C CA . GLU A 1 183 ? 7.019 -1.881 4.262 1.00 52.75 183 GLU A CA 1
ATOM 1507 C C . GLU A 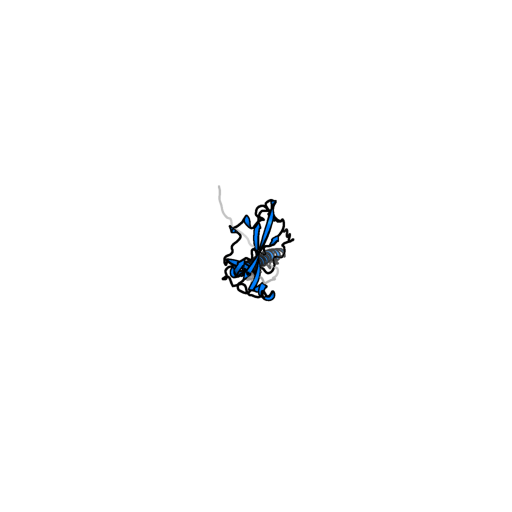1 183 ? 8.418 -2.128 4.833 1.00 52.75 183 GLU A C 1
ATOM 1509 O O . GLU A 1 183 ? 8.617 -2.219 6.043 1.00 52.75 183 GLU A O 1
ATOM 1514 N N . GLN A 1 184 ? 9.400 -2.312 3.942 1.00 43.75 184 GLN A N 1
ATOM 1515 C CA . GLN A 1 184 ? 10.792 -2.121 4.330 1.00 43.75 184 GLN A CA 1
ATOM 1516 C C . GLN A 1 184 ? 10.840 -0.717 4.922 1.00 43.75 184 GLN A C 1
ATOM 1518 O O . GLN A 1 184 ? 10.565 0.259 4.221 1.00 43.75 184 GLN A O 1
ATOM 1523 N N . ALA A 1 185 ? 11.115 -0.622 6.225 1.00 37.53 185 ALA A N 1
ATOM 1524 C CA . ALA A 1 185 ? 11.442 0.639 6.858 1.00 37.53 185 ALA A CA 1
ATOM 1525 C C . ALA A 1 185 ? 12.530 1.273 5.991 1.00 37.53 185 ALA A C 1
ATOM 1527 O O . ALA A 1 185 ? 13.646 0.760 5.937 1.00 37.53 185 ALA A O 1
ATOM 1528 N N . SER A 1 186 ? 12.168 2.318 5.244 1.00 33.16 186 SER A N 1
ATOM 1529 C CA . SER A 1 186 ? 13.072 3.049 4.362 1.00 33.16 186 SER A CA 1
ATOM 1530 C C . SER A 1 186 ? 14.074 3.803 5.231 1.00 33.16 186 SER A C 1
ATOM 1532 O O . SER A 1 186 ? 13.982 5.012 5.436 1.00 33.16 186 SER A O 1
ATOM 1534 N N . CYS A 1 187 ? 15.019 3.059 5.784 1.00 35.84 187 CYS A N 1
ATOM 1535 C CA . CYS A 1 187 ? 16.282 3.550 6.266 1.00 35.84 187 CYS A CA 1
ATOM 1536 C C . CYS A 1 187 ? 17.240 3.470 5.075 1.00 35.84 187 CYS A C 1
ATOM 1538 O O . CYS A 1 187 ? 17.449 2.392 4.529 1.00 35.84 187 CYS A O 1
ATOM 1540 N N . LEU A 1 188 ? 17.812 4.617 4.702 1.00 40.44 188 LEU A N 1
ATOM 1541 C CA . LEU A 1 188 ? 18.985 4.742 3.833 1.00 40.44 188 LEU A CA 1
ATOM 1542 C C . LEU A 1 188 ? 18.836 4.250 2.382 1.00 40.44 188 LEU A C 1
ATOM 1544 O O . LEU A 1 188 ? 19.210 3.136 2.038 1.00 40.44 188 LEU A O 1
ATOM 1548 N N . LEU A 1 189 ? 18.515 5.181 1.480 1.00 27.77 189 LEU A N 1
ATOM 1549 C CA . LEU A 1 189 ? 19.266 5.249 0.226 1.00 27.77 189 LEU A CA 1
ATOM 1550 C C . LEU A 1 189 ? 19.480 6.713 -0.177 1.00 27.77 189 LEU A C 1
ATOM 1552 O O . LEU A 1 189 ? 18.701 7.320 -0.908 1.00 27.77 189 LEU A O 1
ATOM 1556 N N . TRP A 1 190 ? 20.566 7.279 0.346 1.00 39.75 190 TRP A N 1
ATOM 1557 C CA . TRP A 1 190 ? 21.279 8.356 -0.324 1.00 39.75 190 TRP A CA 1
ATOM 1558 C C . TRP A 1 190 ? 21.707 7.853 -1.703 1.00 39.75 190 TRP A C 1
ATOM 1560 O O . TRP A 1 190 ? 22.501 6.920 -1.774 1.00 39.75 190 TRP A O 1
ATOM 1570 N N . ILE A 1 191 ? 21.240 8.482 -2.778 1.00 34.72 191 ILE A N 1
ATOM 1571 C CA . ILE A 1 191 ? 22.029 8.585 -4.008 1.00 34.72 191 ILE A CA 1
ATOM 1572 C C . ILE A 1 191 ? 21.930 10.033 -4.477 1.00 34.72 191 ILE A C 1
ATOM 1574 O O . ILE A 1 191 ? 21.028 10.429 -5.210 1.00 34.72 191 ILE A O 1
ATOM 1578 N N . THR A 1 192 ? 22.884 10.813 -3.982 1.00 33.59 192 THR A N 1
ATOM 1579 C CA . THR A 1 192 ? 23.539 11.881 -4.731 1.00 33.59 192 THR A CA 1
ATOM 1580 C C . THR A 1 192 ? 23.947 11.385 -6.117 1.00 33.59 192 THR A C 1
ATOM 1582 O O . THR A 1 192 ? 24.631 10.365 -6.231 1.00 33.59 192 THR A O 1
ATOM 1585 N N . ALA A 1 193 ? 23.578 12.147 -7.139 1.00 35.50 193 ALA A N 1
ATOM 1586 C CA . ALA A 1 193 ? 24.371 12.356 -8.341 1.00 35.50 193 ALA A CA 1
ATOM 1587 C C . ALA A 1 193 ? 24.330 13.856 -8.643 1.00 35.50 193 ALA A C 1
ATOM 1589 O O . ALA A 1 193 ? 23.227 14.432 -8.495 1.00 35.50 193 ALA A O 1
#

InterPro domains:
  IPR002994 Surfeit locus 1/Shy1 [PF02104] (54-180)
  IPR002994 Surfeit locus 1/Shy1 [PS50895] (44-193)
  IPR002994 Surfeit locus 1/Shy1 [cd06662] (58-184)
  IPR045214 Surfeit locus 1/4 [PTHR23427] (14-185)

pLDDT: mean 70.78, std 18.28, range [27.77, 93.62]

Sequence (193 aa):
MWKRLGQLGVSVARPACRQQKTMARFMSTESTVKEIYTPKKRKFGFGTALLCTIPFVTFGLGTWQVQRLRWKVNYIRTLEDRLYREPIPLPKRINPDMLEEYEYRKVYVKGHYRHDQEILLGPRTRGDGNVGYFVITPFERDNGTTILVKRGWISPEKKDKRTRPDSLVTDEVVVIGLIRVNEQASCLLWITA

Solvent-accessible surface area (backbone atoms only — not comparable to full-atom values): 12532 Å² total; per-residue (Å²): 135,81,88,75,80,90,85,81,87,80,82,90,85,85,84,89,88,82,81,93,82,77,98,82,88,84,82,85,85,87,72,78,88,71,81,72,83,71,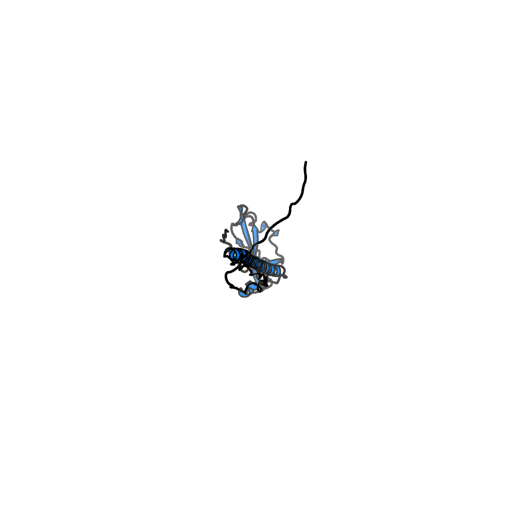80,77,80,74,76,84,43,73,67,57,55,53,63,56,46,52,61,55,52,53,49,52,53,50,51,48,52,51,54,59,45,49,56,54,51,50,50,50,51,56,49,49,57,33,51,71,41,78,65,39,75,66,68,96,71,86,51,72,84,57,36,71,77,42,43,47,25,35,27,34,46,56,30,34,56,41,73,90,65,52,43,72,45,66,80,44,64,44,99,85,71,51,59,18,28,38,40,33,34,38,32,41,29,88,85,77,52,75,45,82,41,78,78,46,79,39,54,65,90,53,66,51,70,87,74,39,64,90,75,63,60,75,59,80,45,78,48,76,46,67,42,72,84,69,84,70,77,88,71,83,81,87,76,87,130

Radius of gyration: 50.89 Å; Cα contacts (8 Å, |Δi|>4): 171; chains: 1; bounding box: 97×83×132 Å

Nearest PDB structures (foldseek):
  8b6h-assembly1_Dw  TM=5.631E-01  e=2.100E-04  Tetrahymena thermophila SB210
  7w5z-assembly1_h  TM=5.896E-01  e=1.862E-04  Tetrahymena thermophila
  1o7k-assembly1_C  TM=4.962E-01  e=6.832E-01  Homo sapiens
  4zi4-assembly1_A  TM=5.985E-01  e=4.437E+00  Yersinia enterocolitica
  3f9b-assembly1_A  TM=6.179E-01  e=5.006E+00  Yersinia enterocolitica (type O:9)

Secondary structure (DSSP, 8-state):
-------------------------SS------------------HHHHHHHHHHHHHHHHHHHHHHHHHHHHHHHHHHHHHHHSPPEEPPSS--HHHHTTTTT-EEEEEEEE-GGG-EEEEEEE-TTS-EEEEEEEEEEETTS-EEEEEEEEE-GGG-SGGG-GGG---S-EEEEEE--S------------

Organism: Rhizopus stolonifer (NCBI:txid4846)

Foldseek 3Di:
DDDDDDDDYDDDDDDDDDDDDDPDDPDDPPDDPPVPPDPDPDDCDPVVVVVVVVVVVVVVVVVVVVVVVVVVVVVVVVLVVQQPDDADADDPDDDLVCLVVQANHKHKFKFFWPPVPKDWAAFDQDPVRATWTWIWIWTAGPSGDIDIDGPGTDHPVPVDPVSCPVSRDGDMDMDMDGRHSDPPVPDDDDDDD

Mean predicted aligned error: 17.75 Å